Protein AF-A0A061HYQ6-F1 (afdb_monomer)

Mean predicted aligned error: 19.34 Å

Solvent-accessible surface area (backbone atoms only — not comparable to full-atom values): 18024 Å² total; per-residue (Å²): 136,85,85,79,48,58,67,54,40,56,74,65,66,78,42,94,65,54,65,52,100,86,68,50,71,55,71,99,64,64,65,82,63,45,50,38,54,53,42,27,72,75,73,72,48,79,68,62,90,89,56,63,66,66,63,48,36,54,52,25,54,75,58,62,33,62,76,55,33,54,54,46,50,55,46,53,56,65,72,45,59,94,78,66,74,90,87,77,87,82,78,72,75,83,80,82,83,59,71,79,72,81,78,87,88,78,77,92,73,84,94,80,81,84,84,87,85,87,86,85,91,88,85,89,86,87,89,82,90,84,84,91,80,79,91,81,88,79,90,84,84,84,88,70,84,77,68,101,64,93,64,83,81,60,75,83,47,77,73,47,76,49,72,35,91,58,33,38,38,41,26,21,44,38,35,39,36,31,32,33,57,38,96,92,71,44,57,36,87,32,35,69,51,67,45,49,97,52,53,58,74,39,66,27,65,44,58,65,78,89,86,71,87,53,74,81,44,52,25,38,43,36,39,25,39,55,29,40,36,42,35,30,35,34,41,89,88,42,42,66,46,79,73,49,76,46,72,68,84,46,55,57,70,45,51,43,68,57,94,61,28,43,40,36,32,24,96,88,72,52,67,34,41,34,34,61,74,79,72,42,77,83

Nearest PDB structures (foldseek):
  8u16-assembly1_B  TM=6.510E-01  e=7.590E-04  Homo sapiens
  8tnp-assembly1_A  TM=6.957E-01  e=1.793E-03  Homo sapiens
  6bn7-assembly1_A  TM=6.253E-01  e=9.546E-04  Homo sapiens
  6boy-assembly1_A  TM=6.270E-01  e=1.346E-03  Homo sapiens
  4tz4-assembly1_A  TM=6.260E-01  e=5.033E-03  Homo sapiens

Foldseek 3Di:
DDPLALVCCVVVCVDDWDADPVRDTDDPDDPLLVVQSVVCRVPVDGDCVPHDLVSNLVVCVVSVVVVSNVVSVVVVVVVPPPPDDCPDDDDADQDDAADADDDPPDDPDDDDDDDDDDDDDDDDDDDDDDDDDDDDDDDDDDDDDDDPDPDDQDQRDFDDWDDDDQKIWTFGFFWIWMWGQDPPPGTDTFEIDHGHPAGFPDKEKDQDDDDDQQPQQNIKMWTDGFFKIWIWGTGPNGYIDTLDIDGLVGGWDYWYDDDQWIWTADPVGGIWIAGNNVRDID

Organism: Cricetulus griseus (NCBI:txid10029)

Structure (mmCIF, N/CA/C/O backbone):
data_AF-A0A061HYQ6-F1
#
_entry.id   AF-A0A061HYQ6-F1
#
loop_
_atom_site.group_PDB
_atom_site.id
_atom_site.type_symbol
_atom_site.label_atom_id
_atom_site.label_alt_id
_atom_site.label_comp_id
_atom_site.label_asym_id
_atom_site.label_entity_id
_atom_site.label_seq_id
_atom_site.pdbx_PDB_ins_code
_atom_site.Cartn_x
_atom_site.Cartn_y
_atom_site.Cartn_z
_atom_site.occupancy
_atom_site.B_iso_or_equiv
_atom_site.auth_seq_id
_atom_site.auth_comp_id
_atom_site.auth_asym_id
_atom_site.auth_atom_id
_atom_site.pdbx_PDB_model_num
ATOM 1 N N . MET A 1 1 ? -0.588 -5.668 -53.287 1.00 35.62 1 MET A N 1
ATOM 2 C CA . MET A 1 1 ? 0.210 -5.984 -52.076 1.00 35.62 1 MET A CA 1
ATOM 3 C C . MET A 1 1 ? 1.649 -6.293 -52.500 1.00 35.62 1 MET A C 1
ATOM 5 O O . MET A 1 1 ? 1.874 -7.284 -53.184 1.00 35.62 1 MET A O 1
ATOM 9 N N . ARG A 1 2 ? 2.613 -5.397 -52.240 1.00 37.69 2 ARG A N 1
ATOM 10 C CA . ARG A 1 2 ? 3.991 -5.505 -52.763 1.00 37.69 2 ARG A CA 1
ATOM 11 C C . ARG A 1 2 ? 4.788 -6.558 -51.971 1.00 37.69 2 ARG A C 1
ATOM 13 O O . ARG A 1 2 ? 5.034 -6.366 -50.786 1.00 37.69 2 ARG A O 1
ATOM 20 N N . ARG A 1 3 ? 5.218 -7.648 -52.623 1.00 43.00 3 ARG A N 1
ATOM 21 C CA . ARG A 1 3 ? 6.207 -8.604 -52.085 1.00 43.00 3 ARG A CA 1
ATOM 22 C C . ARG A 1 3 ? 7.583 -7.920 -52.021 1.00 43.00 3 ARG A C 1
ATOM 24 O O . ARG A 1 3 ? 8.337 -7.961 -52.989 1.00 43.00 3 ARG A O 1
ATOM 31 N N . ALA A 1 4 ? 7.896 -7.253 -50.913 1.00 46.69 4 ALA A N 1
ATOM 32 C CA . ALA A 1 4 ? 9.254 -6.813 -50.594 1.00 46.69 4 ALA A CA 1
ATOM 33 C C . ALA A 1 4 ? 9.899 -7.885 -49.705 1.00 46.69 4 ALA A C 1
ATOM 35 O O . ALA A 1 4 ? 9.695 -7.913 -48.496 1.00 46.69 4 ALA A O 1
ATOM 36 N N . GLY A 1 5 ? 10.582 -8.837 -50.334 1.00 55.03 5 GLY A N 1
ATOM 37 C CA . GLY A 1 5 ? 11.383 -9.859 -49.663 1.00 55.03 5 GLY A CA 1
ATOM 38 C C . GLY A 1 5 ? 12.792 -9.856 -50.239 1.00 55.03 5 GLY A C 1
ATOM 39 O O . GLY A 1 5 ? 12.983 -9.371 -51.352 1.00 55.03 5 GLY A O 1
ATOM 40 N N . LEU A 1 6 ? 13.745 -10.405 -49.487 1.00 61.72 6 LEU A N 1
ATOM 41 C CA . LEU A 1 6 ? 15.174 -10.547 -49.799 1.00 61.72 6 LEU A CA 1
ATOM 42 C C . LEU A 1 6 ? 15.488 -10.800 -51.288 1.00 61.72 6 LEU A C 1
ATOM 44 O O . LEU A 1 6 ? 16.381 -10.170 -51.843 1.00 61.72 6 LEU A O 1
ATOM 48 N N . GLY A 1 7 ? 14.690 -11.631 -51.971 1.00 59.44 7 GLY A N 1
ATOM 49 C CA . GLY A 1 7 ? 14.829 -11.892 -53.407 1.00 59.44 7 GLY A CA 1
ATOM 50 C C . GLY A 1 7 ? 14.736 -10.643 -54.293 1.00 59.44 7 GLY A C 1
ATOM 51 O O . GLY A 1 7 ? 15.469 -10.536 -55.262 1.00 59.44 7 GLY A O 1
ATOM 52 N N . ARG A 1 8 ? 13.914 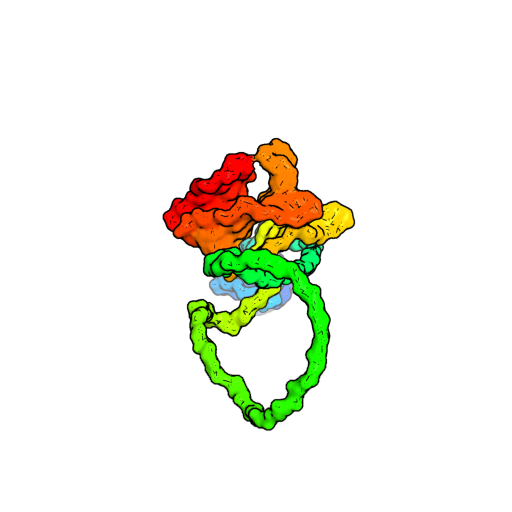-9.642 -53.954 1.00 57.91 8 ARG A N 1
ATOM 53 C CA . ARG A 1 8 ? 13.867 -8.376 -54.705 1.00 57.91 8 ARG A CA 1
ATOM 54 C C . ARG A 1 8 ? 15.106 -7.517 -54.460 1.00 57.91 8 ARG A C 1
ATOM 56 O O . ARG A 1 8 ? 15.498 -6.825 -55.379 1.00 57.91 8 ARG A O 1
ATOM 63 N N . GLY A 1 9 ? 15.704 -7.557 -53.267 1.00 58.88 9 GLY A N 1
ATOM 64 C CA . GLY A 1 9 ? 16.921 -6.800 -52.939 1.00 58.88 9 GLY A CA 1
ATOM 65 C C . GLY A 1 9 ? 18.185 -7.407 -53.553 1.00 58.88 9 GLY A C 1
ATOM 66 O O . GLY A 1 9 ? 18.995 -6.676 -54.120 1.00 58.88 9 GLY A O 1
ATOM 67 N N . LEU A 1 10 ? 18.293 -8.742 -53.510 1.00 61.12 10 LEU A N 1
ATOM 68 C CA . LEU A 1 10 ? 19.371 -9.511 -54.142 1.00 61.12 10 LEU A CA 1
ATOM 69 C C . LEU A 1 10 ? 19.296 -9.444 -55.676 1.00 61.12 10 LEU A C 1
ATOM 71 O O . LEU A 1 10 ? 20.314 -9.283 -56.337 1.00 61.12 10 LEU A O 1
ATOM 75 N N . LEU A 1 11 ? 18.094 -9.516 -56.261 1.00 58.41 11 LEU A N 1
ATOM 76 C CA . LEU A 1 11 ? 17.917 -9.475 -57.720 1.00 58.41 11 LEU A CA 1
ATOM 77 C C . LEU A 1 11 ? 17.835 -8.049 -58.291 1.00 58.41 11 LEU A C 1
ATOM 79 O O . LEU A 1 11 ? 17.994 -7.881 -59.495 1.00 58.41 11 LEU A O 1
ATOM 83 N N . SER A 1 12 ? 17.600 -7.018 -57.466 1.00 57.34 12 SER A N 1
ATOM 84 C CA . SER A 1 12 ? 17.621 -5.616 -57.917 1.00 57.34 12 SER A CA 1
ATOM 85 C C . SER A 1 12 ? 19.002 -4.961 -57.840 1.00 57.34 12 SER A C 1
ATOM 87 O O . SER A 1 12 ? 19.075 -3.744 -57.988 1.00 57.34 12 SER A O 1
ATOM 89 N N . GLY A 1 13 ? 20.062 -5.710 -57.508 1.00 57.28 13 GLY A N 1
ATOM 90 C CA . GLY A 1 13 ? 21.429 -5.184 -57.390 1.00 57.28 13 GLY A CA 1
ATOM 91 C C . GLY A 1 13 ? 21.638 -4.184 -56.246 1.00 57.28 13 GLY A C 1
ATOM 92 O O . GLY A 1 13 ? 22.602 -3.431 -56.262 1.00 57.28 13 GLY A O 1
ATOM 93 N N . ARG A 1 14 ? 20.731 -4.139 -55.256 1.00 57.19 14 ARG A N 1
ATOM 94 C CA . ARG A 1 14 ? 20.863 -3.244 -54.085 1.00 57.19 14 ARG A CA 1
ATOM 95 C C . ARG A 1 14 ? 21.768 -3.819 -52.998 1.00 57.19 14 ARG A C 1
ATOM 97 O O . ARG A 1 14 ? 22.161 -3.096 -52.093 1.00 57.19 14 ARG A O 1
ATOM 104 N N . ILE A 1 15 ? 22.056 -5.111 -53.079 1.00 64.62 15 ILE A N 1
ATOM 105 C CA . ILE A 1 15 ? 22.954 -5.839 -52.190 1.00 64.62 15 ILE A CA 1
ATOM 106 C C . ILE A 1 15 ? 24.076 -6.358 -53.089 1.00 64.62 15 ILE A C 1
ATOM 108 O O . ILE A 1 15 ? 23.786 -6.923 -54.142 1.00 64.62 15 ILE A O 1
ATOM 112 N N . SER A 1 16 ? 25.334 -6.123 -52.713 1.00 58.56 16 SER A N 1
ATOM 113 C CA . SER A 1 16 ? 26.486 -6.615 -53.475 1.00 58.56 16 SER A CA 1
ATOM 114 C C . SER A 1 16 ? 26.474 -8.144 -53.468 1.00 58.56 16 SER A C 1
ATOM 116 O O . SER A 1 16 ? 26.535 -8.753 -52.402 1.00 58.56 16 SER A O 1
ATOM 118 N N . THR A 1 17 ? 26.340 -8.761 -54.640 1.00 65.75 17 THR A N 1
ATOM 119 C CA . THR A 1 17 ? 26.290 -10.219 -54.788 1.00 65.75 17 THR A CA 1
ATOM 120 C C . THR A 1 17 ? 27.304 -10.659 -55.827 1.00 65.75 17 THR A C 1
ATOM 122 O O . THR A 1 17 ? 27.190 -10.273 -56.992 1.00 65.75 17 THR A O 1
ATOM 125 N N . LEU A 1 18 ? 28.254 -11.498 -55.425 1.00 71.62 18 LEU A N 1
ATOM 126 C CA . LEU A 1 18 ? 29.080 -12.259 -56.358 1.00 71.62 18 LEU A CA 1
ATOM 127 C C . LEU A 1 18 ? 28.285 -13.490 -56.803 1.00 71.62 18 LEU A C 1
ATOM 129 O O . LEU A 1 18 ? 27.565 -14.079 -55.994 1.00 71.62 18 LEU A O 1
ATOM 133 N N . LYS A 1 19 ? 28.379 -13.848 -58.084 1.00 79.31 19 LYS A N 1
ATOM 134 C CA . LYS A 1 19 ? 27.774 -15.070 -58.619 1.00 79.31 19 LYS A CA 1
ATOM 135 C C . LYS A 1 19 ? 28.848 -15.989 -59.169 1.00 79.31 19 LYS A C 1
ATOM 137 O O . LYS A 1 19 ? 29.802 -15.499 -59.766 1.00 79.31 19 LYS A O 1
ATOM 142 N N . ASP A 1 20 ? 28.675 -17.287 -58.968 1.00 80.88 20 ASP A N 1
ATOM 143 C CA . ASP A 1 20 ? 29.524 -18.295 -59.597 1.00 80.88 20 ASP A CA 1
ATOM 144 C C . ASP A 1 20 ? 29.029 -18.665 -61.009 1.00 80.88 20 ASP A C 1
ATOM 146 O O . ASP A 1 20 ? 28.006 -18.169 -61.493 1.00 80.88 20 ASP A O 1
ATOM 150 N N . GLU A 1 21 ? 29.768 -19.555 -61.670 1.00 85.12 21 GLU A N 1
ATOM 151 C CA . GLU A 1 21 ? 29.494 -20.052 -63.026 1.00 85.12 21 GLU A CA 1
ATOM 152 C C . GLU A 1 21 ? 28.164 -20.823 -63.127 1.00 85.12 21 GLU A C 1
ATOM 154 O O . GLU A 1 21 ? 27.590 -20.938 -64.210 1.00 85.12 21 GLU A O 1
ATOM 159 N N . THR A 1 22 ? 27.634 -21.306 -61.997 1.00 81.75 22 THR A N 1
ATOM 160 C CA . THR A 1 22 ? 26.340 -22.004 -61.906 1.00 81.75 22 THR A CA 1
ATOM 161 C C . THR A 1 22 ? 25.170 -21.062 -61.607 1.00 81.75 22 THR A C 1
ATOM 163 O O . THR A 1 22 ? 24.010 -21.482 -61.586 1.00 81.75 22 THR A O 1
ATOM 166 N N . GLY A 1 23 ? 25.451 -19.771 -61.408 1.00 76.69 23 GLY A N 1
ATOM 167 C CA . GLY A 1 23 ? 24.461 -18.747 -61.092 1.00 76.69 23 GLY A CA 1
ATOM 168 C C . GLY A 1 23 ? 24.070 -18.686 -59.613 1.00 76.69 23 GLY A C 1
ATOM 169 O O . GLY A 1 23 ? 23.113 -17.973 -59.281 1.00 76.69 23 GLY A O 1
ATOM 170 N N . ALA A 1 24 ? 24.785 -19.383 -58.724 1.00 76.50 24 ALA A N 1
ATOM 171 C CA . ALA A 1 24 ? 24.577 -19.278 -57.285 1.00 76.50 24 ALA A CA 1
ATOM 172 C C . ALA A 1 24 ? 25.097 -17.931 -56.767 1.00 76.50 24 ALA A C 1
ATOM 174 O O . ALA A 1 24 ? 26.071 -17.388 -57.278 1.00 76.50 24 ALA A O 1
ATOM 175 N N . ILE A 1 25 ? 24.426 -17.371 -55.758 1.00 75.75 25 ILE A N 1
ATOM 176 C CA . ILE A 1 25 ? 24.786 -16.084 -55.150 1.00 75.75 25 ILE A CA 1
ATOM 177 C C . ILE A 1 25 ? 25.617 -16.336 -53.892 1.00 75.75 25 ILE A C 1
ATOM 179 O O . ILE A 1 25 ? 25.154 -17.018 -52.977 1.00 75.75 25 ILE A O 1
ATOM 183 N N . PHE A 1 26 ? 26.799 -15.728 -53.816 1.00 73.56 26 PHE A N 1
ATOM 184 C CA . PHE A 1 26 ? 27.614 -15.711 -52.608 1.00 73.56 26 PHE A CA 1
ATOM 185 C C . PHE A 1 26 ? 27.073 -14.684 -51.608 1.00 73.56 26 PHE A C 1
ATOM 187 O O . PHE A 1 26 ? 26.836 -13.522 -51.952 1.00 73.56 26 PHE A O 1
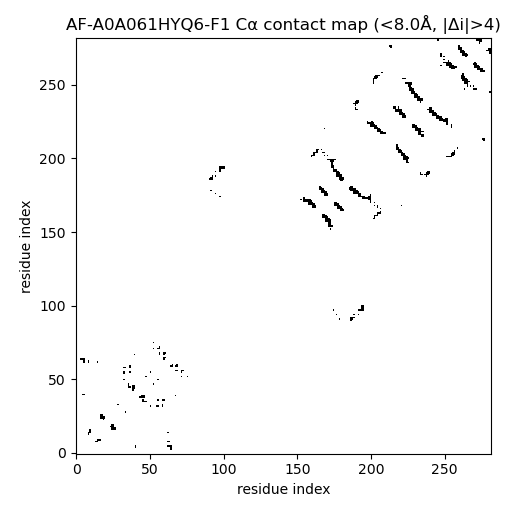ATOM 194 N N . ILE A 1 27 ? 26.892 -15.124 -50.363 1.00 74.62 27 ILE A N 1
ATOM 195 C CA . ILE A 1 27 ? 26.456 -14.291 -49.243 1.00 74.62 27 ILE A CA 1
ATOM 196 C C . ILE A 1 27 ? 27.551 -14.346 -48.179 1.00 74.62 27 ILE A C 1
ATOM 198 O O . ILE A 1 27 ? 27.690 -15.346 -47.482 1.00 74.62 27 ILE A O 1
ATOM 202 N N . ASP A 1 28 ? 28.307 -13.257 -48.052 1.00 72.75 28 ASP A N 1
ATOM 203 C CA . ASP A 1 28 ? 29.389 -13.098 -47.072 1.00 72.75 28 ASP A CA 1
ATOM 204 C C . ASP A 1 28 ? 28.845 -12.659 -45.701 1.00 72.75 28 ASP A C 1
ATOM 206 O O . ASP A 1 28 ? 29.091 -11.541 -45.242 1.00 72.75 28 ASP A O 1
ATOM 210 N N . ARG A 1 29 ? 27.970 -13.470 -45.093 1.00 76.56 29 ARG A N 1
ATOM 211 C CA . ARG A 1 29 ? 27.325 -13.165 -43.801 1.00 76.56 29 ARG A CA 1
ATOM 212 C C . ARG A 1 29 ? 27.265 -14.398 -42.908 1.00 76.56 29 ARG A C 1
ATOM 214 O O . ARG A 1 29 ? 27.289 -15.528 -43.384 1.00 76.56 29 ARG A O 1
ATOM 221 N N . ASP A 1 30 ? 27.154 -14.159 -41.604 1.00 80.38 30 ASP A N 1
ATOM 222 C CA . ASP A 1 30 ? 27.143 -15.209 -40.587 1.00 80.38 30 ASP A CA 1
ATOM 223 C C . ASP A 1 30 ? 25.939 -16.164 -40.771 1.00 80.38 30 ASP A C 1
ATOM 225 O O . ASP A 1 30 ? 24.782 -15.727 -40.673 1.00 80.38 30 ASP A O 1
ATOM 229 N N . PRO A 1 31 ? 26.175 -17.470 -41.009 1.00 80.88 31 PRO A N 1
ATOM 230 C CA . PRO A 1 31 ? 25.105 -18.441 -41.218 1.00 80.88 31 PRO A CA 1
ATOM 231 C C . PRO A 1 31 ? 24.200 -18.611 -39.990 1.00 80.88 31 PRO A C 1
ATOM 233 O O . PRO A 1 31 ? 23.019 -18.940 -40.145 1.00 80.88 31 PRO A O 1
ATOM 236 N N . THR A 1 32 ? 24.714 -18.362 -38.782 1.00 83.25 32 THR A N 1
ATOM 237 C CA . THR A 1 32 ? 23.957 -18.533 -37.535 1.00 83.25 32 THR A CA 1
ATOM 238 C C . THR A 1 32 ? 22.837 -17.502 -37.413 1.00 83.25 32 THR A C 1
ATOM 240 O O . THR A 1 32 ? 21.709 -17.855 -37.072 1.00 83.25 32 THR A O 1
ATOM 243 N N . VAL A 1 33 ? 23.102 -16.245 -37.784 1.00 83.81 33 VAL A N 1
ATOM 244 C CA . VAL A 1 33 ? 22.109 -15.158 -37.765 1.00 83.81 33 VAL A CA 1
ATOM 245 C C . VAL A 1 33 ? 21.238 -15.179 -39.023 1.00 83.81 33 VAL A C 1
ATOM 247 O O . VAL A 1 33 ? 20.061 -14.814 -38.977 1.00 83.81 33 VAL A O 1
ATOM 250 N N . PHE A 1 34 ? 21.777 -15.653 -40.148 1.00 84.62 34 PHE A N 1
ATOM 251 C CA . PHE A 1 34 ? 21.059 -15.699 -41.421 1.00 84.62 34 PHE A CA 1
ATOM 252 C C . PHE A 1 34 ? 19.967 -16.781 -41.480 1.00 84.62 34 PHE A C 1
ATOM 254 O O . PHE A 1 34 ? 18.909 -16.559 -42.077 1.00 84.62 34 PHE A O 1
ATOM 261 N N . ALA A 1 35 ? 20.159 -17.936 -40.838 1.00 84.62 35 ALA A N 1
ATOM 262 C CA . ALA A 1 35 ? 19.176 -19.023 -40.869 1.00 84.62 35 ALA A CA 1
ATOM 263 C C . ALA A 1 35 ? 17.770 -18.618 -40.343 1.00 84.62 35 ALA A C 1
ATOM 265 O O . ALA A 1 35 ? 16.774 -18.893 -41.025 1.00 84.62 35 ALA A O 1
ATOM 266 N N . PRO A 1 36 ? 17.628 -17.900 -39.210 1.00 84.69 36 PRO A N 1
ATOM 267 C CA . PRO A 1 36 ? 16.342 -17.338 -38.784 1.00 84.69 36 PRO A CA 1
ATOM 268 C C . PRO A 1 36 ? 15.728 -16.343 -39.778 1.00 84.69 36 PRO A C 1
ATOM 270 O O . PRO A 1 36 ? 14.505 -16.321 -39.936 1.00 84.69 36 PRO A O 1
ATOM 273 N N . ILE A 1 37 ? 16.545 -15.544 -40.478 1.00 85.62 37 ILE A N 1
ATOM 274 C CA . ILE A 1 37 ? 16.076 -14.603 -41.511 1.00 85.62 37 ILE A CA 1
ATOM 275 C C . ILE A 1 37 ? 15.437 -15.368 -42.677 1.00 85.62 37 ILE A C 1
ATOM 277 O O . ILE A 1 37 ? 14.345 -15.015 -43.132 1.00 85.62 37 ILE A O 1
ATOM 281 N N . LEU A 1 38 ? 16.073 -16.452 -43.129 1.00 84.19 38 LEU A N 1
ATOM 282 C CA . LEU A 1 38 ? 15.526 -17.328 -44.168 1.00 84.19 38 LEU A CA 1
ATOM 283 C C . LEU A 1 38 ? 14.214 -17.987 -43.738 1.00 84.19 38 LEU A C 1
ATOM 285 O O . LEU A 1 38 ? 13.246 -17.998 -44.505 1.00 84.19 38 LEU A O 1
ATOM 289 N N . ASN A 1 39 ? 14.156 -18.494 -42.505 1.00 83.56 39 ASN A N 1
ATOM 290 C CA . ASN A 1 39 ? 12.935 -19.085 -41.963 1.00 83.56 39 ASN A CA 1
ATOM 291 C C . ASN A 1 39 ? 11.797 -18.063 -41.924 1.00 83.56 39 ASN A C 1
ATOM 293 O O . ASN A 1 39 ? 10.721 -18.342 -42.453 1.00 83.56 39 ASN A O 1
ATOM 297 N N . PHE A 1 40 ? 12.060 -16.844 -41.449 1.00 84.12 40 PHE A N 1
ATOM 298 C CA . PHE A 1 40 ? 11.076 -15.765 -41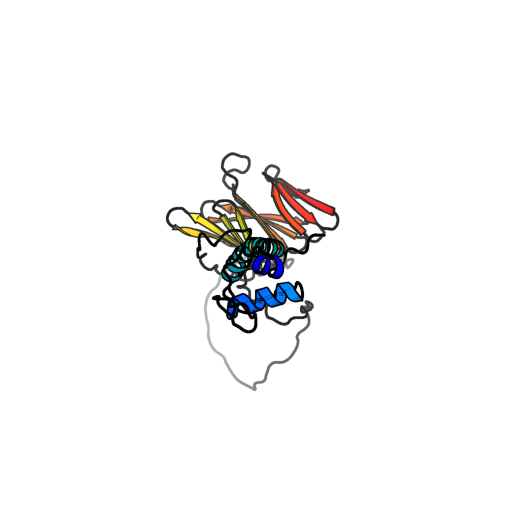.474 1.00 84.12 40 PHE A CA 1
ATOM 299 C C . PHE A 1 40 ? 10.589 -15.447 -42.894 1.00 84.12 40 PHE A C 1
ATOM 301 O O . PHE A 1 40 ? 9.398 -15.213 -43.121 1.00 84.12 40 PHE A O 1
ATOM 308 N N . LEU A 1 41 ? 11.476 -15.448 -43.888 1.00 83.06 41 LEU A N 1
ATOM 309 C CA . LEU A 1 41 ? 11.078 -15.210 -45.275 1.00 83.06 41 LEU A CA 1
ATOM 310 C C . LEU A 1 41 ? 10.149 -16.308 -45.804 1.00 83.06 41 LEU A C 1
ATOM 312 O O . LEU A 1 41 ? 9.172 -15.962 -46.484 1.00 83.06 41 LEU A O 1
ATOM 316 N N . ARG A 1 42 ? 10.423 -17.570 -45.446 1.00 80.94 42 ARG A N 1
ATOM 317 C CA . ARG A 1 42 ? 9.682 -18.768 -45.863 1.00 80.94 42 ARG A CA 1
ATOM 318 C C . ARG A 1 42 ? 8.330 -18.917 -45.162 1.00 80.94 42 ARG A C 1
ATOM 320 O O . ARG A 1 42 ? 7.327 -19.086 -45.847 1.00 80.94 42 ARG A O 1
ATOM 327 N N . THR A 1 43 ? 8.292 -18.843 -43.833 1.00 83.12 43 THR A N 1
ATOM 328 C CA . THR A 1 43 ? 7.106 -19.194 -43.026 1.00 83.12 43 THR A CA 1
ATOM 329 C C . THR A 1 43 ? 6.424 -17.993 -42.373 1.00 83.12 43 THR A C 1
ATOM 331 O O . THR A 1 43 ? 5.301 -18.121 -41.907 1.00 83.12 43 THR A O 1
ATOM 334 N N . LYS A 1 44 ? 7.062 -16.812 -42.359 1.00 81.81 44 LYS A N 1
ATOM 335 C CA . LYS A 1 44 ? 6.654 -15.629 -41.561 1.00 81.81 44 LYS A CA 1
ATOM 336 C C . LYS A 1 44 ? 6.753 -15.822 -40.047 1.00 81.81 44 LYS A C 1
ATOM 338 O O . LYS A 1 44 ? 6.361 -14.932 -39.284 1.00 81.81 44 LYS A O 1
ATOM 343 N N . GLU A 1 45 ? 7.366 -16.913 -39.614 1.00 78.12 45 GLU A N 1
ATOM 344 C CA . GLU A 1 45 ? 7.651 -17.193 -38.213 1.00 78.12 45 GLU A CA 1
ATOM 345 C C . GLU A 1 45 ? 9.112 -16.878 -37.906 1.00 78.12 45 GLU A C 1
ATOM 347 O O . GLU A 1 45 ? 10.006 -17.141 -38.710 1.00 78.12 45 GLU A O 1
ATOM 352 N N . LEU A 1 46 ? 9.345 -16.267 -36.747 1.00 79.81 46 LEU A N 1
ATOM 353 C CA . LEU A 1 46 ? 10.684 -15.990 -36.249 1.00 79.81 46 LEU A CA 1
ATOM 354 C C . LEU A 1 46 ? 10.930 -16.926 -35.073 1.00 79.81 46 LEU A C 1
ATOM 356 O O . LEU A 1 46 ? 10.239 -16.820 -34.063 1.00 79.81 46 LEU A O 1
ATOM 360 N N . ASP A 1 47 ? 11.920 -17.799 -35.214 1.00 75.56 47 ASP A N 1
ATOM 361 C CA . ASP A 1 47 ? 12.402 -18.670 -34.150 1.00 75.56 47 ASP A CA 1
ATOM 362 C C . ASP A 1 47 ? 13.813 -18.216 -33.734 1.00 75.56 47 ASP A C 1
ATOM 364 O O . ASP A 1 47 ? 14.786 -18.512 -34.430 1.00 75.56 47 ASP A O 1
ATOM 368 N N . PRO A 1 48 ? 13.944 -17.434 -32.651 1.00 68.44 48 PRO A N 1
ATOM 369 C CA . PRO A 1 48 ? 15.200 -16.820 -32.247 1.00 68.44 48 PRO A CA 1
ATOM 370 C C . PRO A 1 48 ? 15.957 -17.663 -31.210 1.00 68.44 48 PRO A C 1
ATOM 372 O O . PRO A 1 48 ? 16.745 -17.100 -30.453 1.00 68.44 48 PRO A O 1
ATOM 375 N N . ARG A 1 49 ? 15.696 -18.979 -31.118 1.00 61.75 49 ARG A N 1
ATOM 376 C CA . ARG A 1 49 ? 16.250 -19.892 -30.097 1.00 61.75 49 ARG A CA 1
ATOM 377 C C . ARG A 1 49 ? 17.786 -19.847 -30.015 1.00 61.75 49 ARG A C 1
ATOM 379 O O . ARG A 1 49 ? 18.474 -20.635 -30.651 1.00 61.75 49 ARG A O 1
ATOM 386 N N . GLY A 1 50 ? 18.299 -18.944 -29.177 1.00 66.88 50 GLY A N 1
ATOM 387 C CA . GLY A 1 50 ? 19.720 -18.795 -28.851 1.00 66.88 50 GLY A CA 1
ATOM 388 C C . GLY A 1 50 ? 20.440 -17.608 -29.499 1.00 66.88 50 GLY A C 1
ATOM 389 O O . GLY A 1 50 ? 21.642 -17.479 -29.300 1.00 66.88 50 GLY A O 1
ATOM 390 N N . ILE A 1 51 ? 19.752 -16.733 -30.243 1.00 79.62 51 ILE A N 1
ATOM 391 C CA . ILE A 1 51 ? 20.388 -15.596 -30.933 1.00 79.62 51 ILE A CA 1
ATOM 392 C C . ILE A 1 51 ? 19.940 -14.277 -30.304 1.00 79.62 51 ILE A C 1
ATOM 394 O O . ILE A 1 51 ? 18.750 -14.050 -30.073 1.00 79.62 51 ILE A O 1
ATOM 398 N N . HIS A 1 52 ? 20.899 -13.385 -30.053 1.00 79.88 52 HIS A N 1
ATOM 399 C CA . HIS A 1 52 ? 20.626 -12.049 -29.535 1.00 79.88 52 HIS A CA 1
ATOM 400 C C . HIS A 1 52 ? 19.727 -11.258 -30.503 1.00 79.88 52 HIS A C 1
ATOM 402 O O . HIS A 1 52 ? 20.007 -11.149 -31.699 1.00 79.88 52 HIS A O 1
ATOM 408 N N . GLY A 1 53 ? 18.640 -10.678 -29.981 1.00 83.81 53 GLY A N 1
ATOM 409 C CA . GLY A 1 53 ? 17.653 -9.946 -30.785 1.00 83.81 53 GLY A CA 1
ATOM 410 C C . GLY A 1 53 ? 18.236 -8.750 -31.547 1.00 83.81 53 GLY A C 1
ATOM 411 O O . GLY A 1 53 ? 17.796 -8.465 -32.660 1.00 83.81 53 GLY A O 1
ATOM 412 N N . SER A 1 54 ? 19.273 -8.110 -31.000 1.00 85.19 54 SER A N 1
ATOM 413 C CA . SER A 1 54 ? 20.004 -7.005 -31.634 1.00 85.19 54 SER A CA 1
ATOM 414 C C . SER A 1 54 ? 20.749 -7.435 -32.903 1.00 85.19 54 SER A C 1
ATOM 416 O O . SER A 1 54 ? 20.706 -6.730 -33.911 1.00 85.19 54 SER A O 1
ATOM 418 N N . SER A 1 55 ? 21.368 -8.619 -32.906 1.00 86.94 55 SER A N 1
ATOM 419 C CA . SER A 1 55 ? 22.058 -9.166 -34.082 1.00 86.94 55 SER A CA 1
ATOM 420 C C . SER A 1 55 ? 21.071 -9.461 -35.216 1.00 86.94 55 SER A C 1
ATOM 422 O O . SER A 1 55 ? 21.321 -9.110 -36.368 1.00 86.94 55 SER A O 1
ATOM 424 N N . LEU A 1 56 ? 19.899 -10.018 -34.888 1.00 87.81 56 LEU A N 1
ATOM 425 C CA . LEU A 1 56 ? 18.816 -10.227 -35.858 1.00 87.81 56 LEU A CA 1
ATOM 426 C C . LEU A 1 56 ? 18.242 -8.909 -36.390 1.00 87.81 56 LEU A C 1
ATOM 428 O O . LEU A 1 56 ? 17.864 -8.838 -37.560 1.00 87.81 56 LEU A O 1
ATOM 432 N N . LEU A 1 57 ? 18.172 -7.870 -35.553 1.00 88.75 57 LEU A N 1
ATOM 433 C CA . LEU A 1 57 ? 17.685 -6.551 -35.954 1.00 88.75 57 LEU A CA 1
ATOM 434 C C . LEU A 1 57 ? 18.620 -5.905 -36.981 1.00 88.75 57 LEU A C 1
ATOM 436 O O . LEU A 1 57 ? 18.136 -5.413 -38.002 1.00 88.75 57 LEU A O 1
ATOM 440 N N . HIS A 1 58 ? 19.935 -5.965 -36.756 1.00 87.81 58 HIS A N 1
ATOM 441 C CA . HIS A 1 58 ? 20.929 -5.470 -37.712 1.00 87.81 58 HIS A CA 1
ATOM 442 C C . HIS A 1 58 ? 20.838 -6.191 -39.065 1.00 87.81 58 HIS A C 1
ATOM 444 O O . HIS A 1 58 ? 20.817 -5.530 -40.103 1.00 87.81 58 HIS A O 1
ATOM 450 N N . GLU A 1 59 ? 20.700 -7.522 -39.082 1.00 87.25 59 GLU A N 1
ATOM 451 C CA . GLU A 1 59 ? 20.517 -8.265 -40.340 1.00 87.25 59 GLU A CA 1
ATOM 452 C C . GLU A 1 59 ? 19.193 -7.911 -41.027 1.00 87.25 59 GLU A C 1
ATOM 454 O O . GLU A 1 59 ? 19.143 -7.681 -42.237 1.00 87.25 59 GLU A O 1
ATOM 459 N N . ALA A 1 60 ? 18.099 -7.814 -40.269 1.00 87.06 60 ALA A N 1
ATOM 460 C CA . ALA A 1 60 ? 16.802 -7.435 -40.821 1.00 87.06 60 ALA A CA 1
ATOM 461 C C . ALA A 1 60 ? 16.833 -6.033 -41.456 1.00 87.06 60 ALA A C 1
ATOM 463 O O . ALA A 1 60 ? 16.190 -5.819 -42.488 1.00 87.06 60 ALA A O 1
ATOM 464 N N . GLN A 1 61 ? 17.584 -5.094 -40.871 1.00 85.00 61 GLN A N 1
ATOM 465 C CA . GLN A 1 61 ? 17.815 -3.759 -41.429 1.00 85.00 61 GLN A CA 1
ATOM 466 C C . GLN A 1 61 ? 18.686 -3.814 -42.686 1.00 85.00 61 GLN A C 1
ATOM 468 O O . GLN A 1 61 ? 18.304 -3.234 -43.703 1.00 85.00 61 GLN A O 1
ATOM 473 N N . PHE A 1 62 ? 19.794 -4.558 -42.642 1.00 84.12 62 PHE A N 1
ATOM 474 C CA . PHE A 1 62 ? 20.706 -4.744 -43.773 1.00 84.12 62 PHE A CA 1
ATOM 475 C C . PHE A 1 62 ? 19.981 -5.297 -45.009 1.00 84.12 62 PHE A C 1
ATOM 477 O O . PHE A 1 62 ? 20.106 -4.762 -46.109 1.00 84.12 62 PHE A O 1
ATOM 484 N N . TYR A 1 63 ? 19.132 -6.309 -44.820 1.00 79.88 63 TYR A N 1
ATOM 485 C CA . TYR A 1 63 ? 18.336 -6.908 -45.894 1.00 79.88 63 TYR A CA 1
ATOM 486 C C . TYR A 1 63 ? 17.050 -6.138 -46.239 1.00 79.88 63 TYR A C 1
ATOM 488 O O . TYR A 1 63 ? 16.280 -6.573 -47.103 1.00 79.88 63 TYR A O 1
ATOM 496 N N . GLY A 1 64 ? 16.781 -5.008 -45.576 1.00 80.62 64 GLY A N 1
ATOM 497 C CA . GLY A 1 64 ? 15.602 -4.177 -45.830 1.00 80.62 64 GLY A CA 1
ATOM 498 C C . GLY A 1 64 ? 14.271 -4.869 -45.515 1.00 80.62 64 GLY A C 1
ATOM 499 O O . GLY A 1 64 ? 13.248 -4.582 -46.142 1.00 80.62 64 GLY A O 1
ATOM 500 N N . LEU A 1 65 ? 14.256 -5.796 -44.556 1.00 86.12 65 LEU A N 1
ATOM 501 C CA . LEU A 1 65 ? 13.080 -6.577 -44.171 1.00 86.12 65 LEU A CA 1
ATOM 502 C C . LEU A 1 65 ? 12.205 -5.796 -43.185 1.00 86.12 65 LEU A C 1
ATOM 504 O O . LEU A 1 65 ? 12.057 -6.178 -42.027 1.00 86.12 65 LEU A O 1
ATOM 508 N N . THR A 1 66 ? 11.578 -4.709 -43.647 1.00 83.94 66 THR A N 1
ATOM 509 C CA . THR A 1 66 ? 10.782 -3.789 -42.806 1.00 83.94 66 THR A CA 1
ATOM 510 C C . THR A 1 66 ? 9.773 -4.478 -41.871 1.00 83.94 66 THR A C 1
ATOM 512 O O . THR A 1 66 ? 9.691 -4.078 -40.709 1.00 83.94 66 THR A O 1
ATOM 515 N N . PRO A 1 67 ? 9.016 -5.514 -42.294 1.00 83.31 67 PRO A N 1
ATOM 516 C CA . PRO A 1 67 ? 8.094 -6.205 -41.389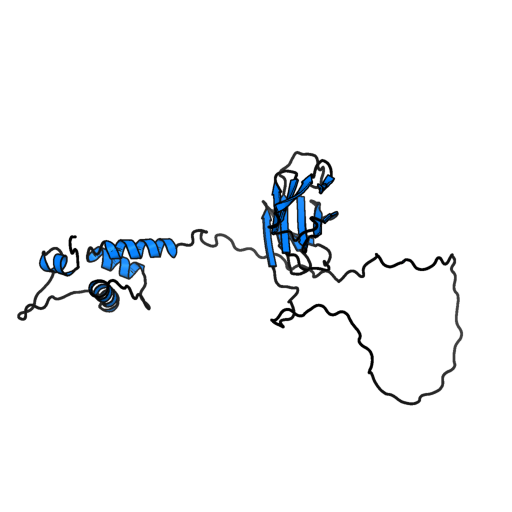 1.00 83.31 67 PRO A CA 1
ATOM 517 C C . PRO A 1 67 ? 8.804 -6.931 -40.240 1.00 83.31 67 PRO A C 1
ATOM 519 O O . PRO A 1 67 ? 8.259 -7.013 -39.143 1.00 83.31 67 PRO A O 1
ATOM 522 N N . LEU A 1 68 ? 10.014 -7.443 -40.479 1.00 85.12 68 LEU A N 1
ATOM 523 C CA . LEU A 1 68 ? 10.824 -8.096 -39.456 1.00 85.12 68 LEU A CA 1
ATOM 524 C C . LEU A 1 68 ? 11.463 -7.070 -38.519 1.00 85.12 68 LEU A C 1
ATOM 526 O O . LEU A 1 68 ? 11.407 -7.253 -37.308 1.00 85.12 68 LEU A O 1
ATOM 530 N N . VAL A 1 69 ? 11.981 -5.967 -39.071 1.00 87.19 69 VAL A N 1
ATOM 531 C CA . VAL A 1 69 ? 12.528 -4.840 -38.295 1.00 87.19 69 VAL A CA 1
ATOM 532 C C . VAL A 1 69 ? 11.496 -4.330 -37.289 1.00 87.19 69 VAL A C 1
ATOM 534 O O . VAL A 1 69 ? 11.791 -4.260 -36.102 1.00 87.19 69 VAL A O 1
ATOM 537 N N . ARG A 1 70 ? 10.256 -4.076 -37.732 1.00 86.00 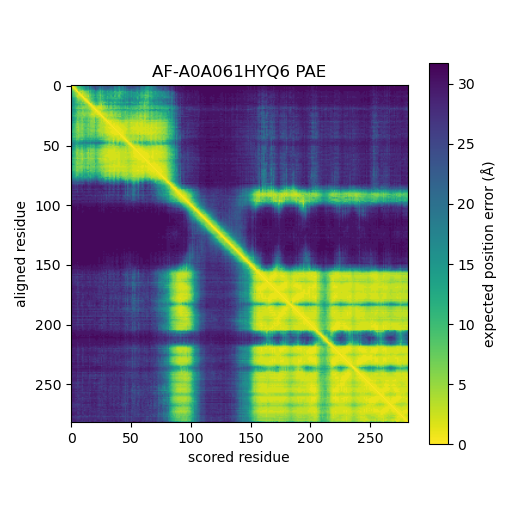70 ARG A N 1
ATOM 538 C CA . ARG A 1 70 ? 9.173 -3.630 -36.839 1.00 86.00 70 ARG A CA 1
ATOM 539 C C . ARG A 1 70 ? 8.879 -4.638 -35.728 1.00 86.00 70 ARG A C 1
ATOM 541 O O . ARG A 1 70 ? 8.715 -4.246 -34.582 1.00 86.00 70 ARG A O 1
ATOM 548 N N . ARG A 1 71 ? 8.824 -5.937 -36.047 1.00 85.94 71 ARG A N 1
ATOM 549 C CA . ARG A 1 71 ? 8.571 -6.990 -35.045 1.00 85.94 71 ARG A CA 1
ATOM 550 C C . ARG A 1 71 ? 9.694 -7.095 -34.013 1.00 85.94 71 ARG A C 1
ATOM 552 O O . ARG A 1 71 ? 9.408 -7.312 -32.842 1.00 85.94 71 ARG A O 1
ATOM 559 N N . LEU A 1 72 ? 10.945 -6.960 -34.445 1.00 87.06 72 LEU A N 1
ATOM 560 C CA . LEU A 1 72 ? 12.108 -7.004 -33.560 1.00 87.06 72 LEU A CA 1
ATOM 561 C C . LEU A 1 72 ? 12.193 -5.760 -32.665 1.00 87.06 72 LEU A C 1
ATOM 563 O O . LEU A 1 72 ? 12.486 -5.907 -31.487 1.00 87.06 72 LEU A O 1
ATOM 567 N N . GLN A 1 73 ? 11.851 -4.577 -33.183 1.00 85.50 73 GLN A N 1
ATOM 568 C CA . GLN A 1 73 ? 11.773 -3.338 -32.394 1.00 85.50 73 GLN A CA 1
ATOM 569 C C . GLN A 1 73 ? 10.685 -3.400 -31.319 1.00 85.50 73 GLN A C 1
ATOM 571 O O . GLN A 1 73 ? 10.963 -3.112 -30.164 1.00 85.50 73 GLN A O 1
ATOM 576 N N . VAL A 1 74 ? 9.474 -3.857 -31.663 1.00 81.69 74 VAL A N 1
ATOM 577 C CA . VAL A 1 74 ? 8.388 -4.036 -30.678 1.00 81.69 74 VAL A CA 1
ATOM 578 C C . VAL A 1 74 ? 8.790 -5.028 -29.589 1.00 81.69 74 VAL A C 1
ATOM 580 O O . VAL A 1 74 ? 8.451 -4.851 -28.425 1.00 81.69 74 VAL A O 1
ATOM 583 N N . ARG A 1 75 ? 9.533 -6.078 -29.951 1.00 78.88 75 ARG A N 1
ATOM 584 C CA . ARG A 1 75 ? 10.068 -7.017 -28.967 1.00 78.88 75 ARG A CA 1
ATOM 585 C C . ARG A 1 75 ? 11.114 -6.367 -28.063 1.00 78.88 75 ARG A C 1
ATOM 587 O O . ARG A 1 75 ? 11.058 -6.582 -26.865 1.00 78.88 75 ARG A O 1
ATOM 594 N N . GLU A 1 76 ? 12.036 -5.582 -28.612 1.00 76.31 76 GLU A N 1
ATOM 595 C CA . GLU A 1 76 ? 13.026 -4.839 -27.821 1.00 76.31 76 GLU A CA 1
ATOM 596 C C . GLU A 1 76 ? 12.356 -3.833 -26.870 1.00 76.31 76 GLU A C 1
ATOM 598 O O . GLU A 1 76 ? 12.787 -3.670 -25.733 1.00 76.31 76 GLU A O 1
ATOM 603 N N . GLU A 1 77 ? 11.268 -3.198 -27.304 1.00 72.94 77 GLU A N 1
ATOM 604 C CA . GLU A 1 77 ? 10.436 -2.332 -26.463 1.00 72.94 77 GLU A CA 1
ATOM 605 C C . GLU A 1 77 ? 9.680 -3.106 -25.377 1.00 72.94 77 GLU A C 1
ATOM 607 O O . GLU A 1 77 ? 9.510 -2.584 -24.281 1.00 72.94 77 GLU A O 1
ATOM 612 N N . LEU A 1 78 ? 9.256 -4.343 -25.649 1.00 67.44 78 LEU A N 1
ATOM 613 C CA . LEU A 1 78 ? 8.606 -5.211 -24.663 1.00 67.44 78 LEU A CA 1
ATOM 614 C C . LEU A 1 78 ? 9.607 -5.789 -23.646 1.00 67.44 78 LEU A C 1
ATOM 616 O O . LEU A 1 78 ? 9.279 -5.917 -22.469 1.00 67.44 78 LEU A O 1
ATOM 620 N N . ASP A 1 79 ? 10.822 -6.113 -24.096 1.00 65.50 79 ASP A N 1
ATOM 621 C CA . ASP A 1 79 ? 11.933 -6.573 -23.252 1.00 65.50 79 ASP A CA 1
ATOM 622 C C . ASP A 1 79 ? 12.545 -5.409 -22.441 1.00 65.50 79 ASP A C 1
ATOM 624 O O . ASP A 1 79 ? 13.182 -5.622 -21.406 1.00 65.50 79 ASP A O 1
ATOM 628 N N . ARG A 1 80 ? 12.322 -4.156 -22.861 1.00 68.00 80 ARG A N 1
ATOM 629 C CA . ARG A 1 80 ? 12.545 -2.974 -22.026 1.00 68.00 80 ARG A CA 1
ATOM 630 C C . ARG A 1 80 ? 11.436 -2.886 -20.983 1.00 68.00 80 ARG A C 1
ATOM 632 O O . ARG A 1 80 ? 10.350 -2.380 -21.247 1.00 68.00 80 ARG A O 1
ATOM 639 N N . SER A 1 81 ? 11.739 -3.333 -19.767 1.00 48.53 81 SER A N 1
ATOM 640 C CA . SER A 1 81 ? 10.869 -3.167 -18.602 1.00 48.53 81 SER A CA 1
ATOM 641 C C . SER A 1 81 ? 10.329 -1.735 -18.519 1.00 48.53 81 SER A C 1
ATOM 643 O O . SER A 1 81 ? 11.085 -0.777 -18.347 1.00 48.53 81 SER A O 1
ATOM 645 N N . SER A 1 82 ? 9.004 -1.591 -18.587 1.00 53.41 82 SER A N 1
ATOM 646 C CA . SER A 1 82 ? 8.290 -0.311 -18.458 1.00 53.41 82 SER A CA 1
ATOM 647 C C . SER A 1 82 ? 8.503 0.376 -17.099 1.00 53.41 82 SER A C 1
ATOM 649 O O . SER A 1 82 ? 8.147 1.539 -16.927 1.00 53.41 82 SER A O 1
ATOM 651 N N . CYS A 1 83 ? 9.110 -0.329 -16.141 1.00 50.53 83 CYS A N 1
ATOM 652 C CA . CYS A 1 83 ? 9.368 0.104 -14.774 1.00 50.53 83 CYS A CA 1
ATOM 653 C C . CYS A 1 83 ? 10.866 0.281 -14.443 1.00 50.53 83 CYS A C 1
ATOM 655 O O . CYS A 1 83 ? 11.260 0.034 -13.312 1.00 50.53 83 CYS A O 1
ATOM 657 N N . GLY A 1 84 ? 11.711 0.697 -15.392 1.00 53.28 84 GLY A N 1
ATOM 658 C CA . GLY A 1 84 ? 13.103 1.091 -15.117 1.00 53.28 84 GLY A CA 1
ATOM 659 C C . GLY A 1 84 ? 14.037 -0.031 -14.624 1.00 53.28 84 GLY A C 1
ATOM 660 O O . GLY A 1 84 ? 13.628 -1.141 -14.295 1.00 53.28 84 GLY A O 1
ATOM 661 N N . ASN A 1 85 ? 15.339 0.259 -14.600 1.00 55.62 85 ASN A N 1
ATOM 662 C CA . ASN A 1 85 ? 16.341 -0.611 -13.976 1.00 55.62 85 ASN A CA 1
ATOM 663 C C . ASN A 1 85 ? 16.345 -0.389 -12.455 1.00 55.62 85 ASN A C 1
ATOM 665 O O . ASN A 1 85 ? 15.965 0.684 -11.988 1.00 55.62 85 ASN A O 1
ATOM 669 N N . VAL A 1 86 ? 16.806 -1.370 -11.670 1.00 56.41 86 VAL A N 1
ATOM 670 C CA . VAL A 1 86 ? 17.015 -1.196 -10.221 1.00 56.41 86 VAL A CA 1
ATOM 671 C C . VAL A 1 86 ? 18.074 -0.108 -10.005 1.00 56.41 86 VAL A C 1
ATOM 673 O O . VAL A 1 86 ? 19.264 -0.358 -10.162 1.00 56.41 86 VAL A O 1
ATOM 676 N N . LEU A 1 87 ? 17.640 1.114 -9.683 1.00 57.53 87 LEU A N 1
ATOM 677 C CA . LEU A 1 87 ? 18.531 2.264 -9.470 1.00 57.53 87 LEU A CA 1
ATOM 678 C C . LEU A 1 87 ? 19.151 2.286 -8.064 1.00 57.53 87 LEU A C 1
ATOM 680 O O . LEU A 1 87 ? 20.155 2.957 -7.845 1.00 57.53 87 LEU A O 1
ATOM 684 N N . PHE A 1 88 ? 18.551 1.575 -7.106 1.00 57.12 88 PHE A N 1
ATOM 685 C CA . PHE A 1 88 ? 18.985 1.551 -5.712 1.00 57.12 88 PHE A CA 1
ATOM 686 C C . PHE A 1 88 ? 18.566 0.239 -5.041 1.00 57.12 88 PHE A C 1
ATOM 688 O O . PHE A 1 88 ? 17.426 -0.203 -5.197 1.00 57.12 88 PHE A O 1
ATOM 695 N N . ASN A 1 89 ? 19.468 -0.359 -4.263 1.00 73.06 89 ASN A N 1
ATOM 696 C CA . ASN A 1 89 ? 19.171 -1.461 -3.355 1.00 73.06 89 ASN A CA 1
ATOM 697 C C . ASN A 1 89 ? 19.444 -1.028 -1.907 1.00 73.06 89 ASN A C 1
ATOM 699 O O . ASN A 1 89 ? 20.432 -0.363 -1.611 1.00 73.06 89 ASN A O 1
ATOM 703 N N . GLY A 1 90 ? 18.561 -1.416 -0.990 1.00 75.00 90 GLY A N 1
ATOM 704 C CA . GLY A 1 90 ? 18.703 -1.132 0.435 1.00 75.00 90 GLY A CA 1
ATOM 705 C C . GLY A 1 90 ? 18.217 -2.312 1.263 1.00 75.00 90 GLY A C 1
ATOM 706 O O . GLY A 1 90 ? 17.255 -2.979 0.889 1.00 75.00 90 GLY A O 1
ATOM 707 N N . TYR A 1 91 ? 18.885 -2.565 2.385 1.00 83.94 91 TYR A N 1
ATOM 708 C CA . TYR A 1 91 ? 18.492 -3.602 3.333 1.00 83.94 91 TYR A CA 1
ATOM 709 C C . TYR A 1 91 ? 17.663 -2.983 4.455 1.00 83.94 91 TYR A C 1
ATOM 711 O O . TYR A 1 91 ? 18.057 -1.976 5.046 1.00 83.94 91 TYR A O 1
ATOM 719 N N . LEU A 1 92 ? 16.513 -3.588 4.749 1.00 87.19 92 LEU A N 1
ATOM 720 C CA . LEU A 1 92 ? 15.735 -3.260 5.938 1.00 87.19 92 LEU A CA 1
ATOM 721 C C . LEU A 1 92 ? 16.235 -4.129 7.099 1.00 87.19 92 LEU A C 1
ATOM 723 O O . LEU A 1 92 ? 16.400 -5.337 6.909 1.00 87.19 92 LEU A O 1
ATOM 727 N N . PRO A 1 93 ? 16.479 -3.560 8.294 1.00 84.56 93 PRO A N 1
ATOM 728 C CA . PRO A 1 93 ? 16.869 -4.365 9.441 1.00 84.56 93 PRO A CA 1
ATOM 729 C C . PRO A 1 93 ? 15.756 -5.372 9.783 1.00 84.56 93 PRO A C 1
ATOM 731 O O . PRO A 1 93 ? 14.575 -5.002 9.756 1.00 84.56 93 PRO A O 1
ATOM 734 N N . PRO A 1 94 ? 16.095 -6.636 10.094 1.00 83.00 94 PRO A N 1
ATOM 735 C CA . PRO A 1 94 ? 15.102 -7.674 10.335 1.00 83.00 94 PRO A CA 1
ATOM 736 C C . PRO A 1 94 ? 14.243 -7.320 11.555 1.00 83.00 94 PRO A C 1
ATOM 738 O O . PRO A 1 94 ? 14.772 -6.829 12.558 1.00 83.00 94 PRO A O 1
ATOM 741 N N . PRO A 1 95 ? 12.922 -7.544 11.504 1.00 83.69 95 PRO A N 1
ATOM 742 C CA . PRO A 1 95 ? 12.075 -7.285 12.652 1.00 83.69 95 PRO A CA 1
ATOM 743 C C . PRO A 1 95 ? 12.183 -8.394 13.695 1.00 83.69 95 PRO A C 1
ATOM 745 O O . PRO A 1 95 ? 12.463 -9.552 13.392 1.00 83.69 95 PRO A O 1
ATOM 748 N N . VAL A 1 96 ? 11.878 -8.037 14.940 1.00 82.75 96 VAL A N 1
ATOM 749 C CA . VAL A 1 96 ? 11.657 -9.012 16.010 1.00 82.75 96 VAL A CA 1
ATOM 750 C C . VAL A 1 96 ? 10.207 -9.484 15.935 1.00 82.75 96 VAL A C 1
ATOM 752 O O . VAL A 1 96 ? 9.287 -8.666 15.990 1.00 82.75 96 VAL A O 1
ATOM 755 N N . PHE A 1 97 ? 10.000 -10.796 15.817 1.00 80.44 97 PHE A N 1
ATOM 756 C CA . PHE A 1 97 ? 8.664 -11.384 15.730 1.00 80.44 97 PHE A CA 1
ATOM 757 C C . PHE A 1 97 ? 7.880 -11.176 17.037 1.00 80.44 97 PHE A C 1
ATOM 759 O O . PHE A 1 97 ? 8.342 -11.605 18.100 1.00 80.44 97 PHE A O 1
ATOM 766 N N . PRO A 1 98 ? 6.695 -10.540 16.996 1.00 78.06 98 PRO A N 1
ATOM 767 C CA . PRO A 1 98 ? 5.903 -10.307 18.195 1.00 78.06 98 PRO A CA 1
ATOM 768 C C . PRO A 1 98 ? 5.349 -11.621 18.768 1.00 78.06 98 PRO A C 1
ATOM 770 O O . PRO A 1 98 ? 4.789 -12.456 18.055 1.00 78.06 98 PRO A O 1
ATOM 773 N N . VAL A 1 99 ? 5.470 -11.788 20.088 1.00 70.88 99 VAL A N 1
ATOM 774 C CA . VAL A 1 99 ? 4.905 -12.932 20.821 1.00 70.88 99 VAL A CA 1
ATOM 775 C C . VAL A 1 99 ? 3.373 -12.835 20.829 1.00 70.88 99 VAL A C 1
ATOM 777 O O . VAL A 1 99 ? 2.813 -11.750 20.997 1.00 70.88 99 VAL A O 1
ATOM 780 N N . LYS A 1 100 ? 2.681 -13.972 20.659 1.00 59.09 100 LYS A N 1
ATOM 781 C CA . LYS A 1 100 ? 1.209 -14.051 20.666 1.00 59.09 100 LYS A CA 1
ATOM 782 C C . LYS A 1 100 ? 0.660 -13.492 21.988 1.00 59.09 100 LYS A C 1
ATOM 784 O O . LYS A 1 100 ? 0.984 -14.003 23.061 1.00 59.09 100 LYS A O 1
ATOM 789 N N . ARG A 1 101 ? -0.174 -12.448 21.930 1.00 52.28 101 ARG A N 1
ATOM 790 C CA . ARG A 1 101 ? -0.874 -11.934 23.117 1.00 52.28 101 ARG A CA 1
ATOM 791 C C . ARG A 1 101 ? -1.952 -12.937 23.537 1.00 52.28 101 ARG A C 1
ATOM 793 O O . ARG A 1 101 ? -2.769 -13.349 22.723 1.00 52.28 101 ARG A O 1
ATOM 800 N N . ARG A 1 102 ? -1.975 -13.320 24.817 1.00 44.84 102 ARG A N 1
ATOM 801 C CA . ARG A 1 102 ? -3.124 -14.008 25.426 1.00 44.84 102 ARG A CA 1
ATOM 802 C C . ARG A 1 102 ? -4.228 -12.966 25.611 1.00 44.84 102 ARG A C 1
ATOM 804 O O . ARG A 1 102 ? -4.013 -11.964 26.292 1.00 44.84 102 ARG A O 1
ATOM 811 N N . ASN A 1 103 ? -5.354 -13.178 24.941 1.00 40.12 103 ASN A N 1
ATOM 812 C CA . ASN A 1 103 ? -6.460 -12.234 24.840 1.00 40.12 103 ASN A CA 1
ATOM 813 C C . ASN A 1 103 ? -6.977 -11.814 26.235 1.00 40.12 103 ASN A C 1
ATOM 815 O O . ASN A 1 103 ? -7.164 -12.661 27.107 1.00 40.12 103 ASN A O 1
ATOM 819 N N . ARG A 1 104 ? -7.192 -10.510 26.466 1.00 47.53 104 ARG A N 1
ATOM 820 C CA . ARG A 1 104 ? -7.624 -9.947 27.769 1.00 47.53 104 ARG A CA 1
ATOM 821 C C . ARG A 1 104 ? -9.147 -9.784 27.886 1.00 47.53 104 ARG A C 1
ATOM 823 O O . ARG A 1 104 ? -9.613 -9.108 28.794 1.00 47.53 104 ARG A O 1
ATOM 830 N N . HIS A 1 105 ? -9.911 -10.418 26.997 1.00 43.56 105 HIS A N 1
ATOM 831 C CA . HIS A 1 105 ? -11.378 -10.358 26.947 1.00 43.56 105 HIS A CA 1
ATOM 832 C C . HIS A 1 105 ? -12.053 -11.644 27.458 1.00 43.56 105 HIS A C 1
ATOM 834 O O . HIS A 1 105 ? -13.104 -12.055 26.978 1.00 43.56 105 HIS A O 1
ATOM 840 N N . SER A 1 106 ? -11.467 -12.300 28.459 1.00 47.41 106 SER A N 1
ATOM 841 C CA . SER A 1 106 ? -12.121 -13.404 29.172 1.00 47.41 106 SER A CA 1
ATOM 842 C C . SER A 1 106 ? -11.797 -13.346 30.657 1.00 47.41 106 SER A C 1
ATOM 844 O O . SER A 1 106 ? -10.989 -14.128 31.135 1.00 47.41 106 SER A O 1
ATOM 846 N N . LEU A 1 107 ? -12.412 -12.407 31.379 1.00 41.47 107 LEU A N 1
ATOM 847 C CA . LEU A 1 107 ? -12.576 -12.481 32.835 1.00 41.47 107 LEU A CA 1
ATOM 848 C C . LEU A 1 107 ? -13.915 -11.840 33.234 1.00 41.47 107 LEU A C 1
ATOM 850 O O . LEU A 1 107 ? -13.964 -10.750 33.795 1.00 41.47 107 LEU A O 1
ATOM 854 N N . VAL A 1 108 ? -15.010 -12.547 32.954 1.00 37.91 108 VAL A N 1
ATOM 855 C CA . VAL A 1 108 ? -16.112 -12.623 33.920 1.00 37.91 108 VAL A CA 1
ATOM 856 C C . VAL A 1 108 ? -15.791 -13.845 34.781 1.00 37.91 108 VAL A C 1
ATOM 858 O O . VAL A 1 108 ? -15.851 -14.975 34.307 1.00 37.91 108 VAL A O 1
ATOM 861 N N . GLY A 1 109 ? -15.346 -13.609 36.014 1.00 33.34 109 GLY A N 1
ATOM 862 C CA . GLY A 1 109 ? -14.981 -14.626 37.006 1.00 33.34 109 GLY A CA 1
ATOM 863 C C . GLY A 1 109 ? -14.642 -13.948 38.341 1.00 33.34 109 GLY A C 1
ATOM 864 O O . GLY A 1 109 ? -14.120 -12.835 38.318 1.00 33.34 109 GLY A O 1
ATOM 865 N N . PRO A 1 110 ? -15.021 -14.528 39.492 1.00 40.31 110 PRO A N 1
ATOM 866 C CA . PRO A 1 110 ? -15.630 -13.781 40.588 1.00 40.31 110 PRO A CA 1
ATOM 867 C C . PRO A 1 110 ? -14.647 -13.019 41.486 1.00 40.31 110 PRO A C 1
ATOM 869 O O . PRO A 1 110 ? -13.501 -13.402 41.702 1.00 40.31 110 PRO A O 1
ATOM 872 N N . GLN A 1 111 ? -15.186 -11.940 42.045 1.00 36.00 111 GLN A N 1
ATOM 873 C CA . GLN A 1 111 ? -14.661 -11.079 43.098 1.00 36.00 111 GLN A CA 1
ATOM 874 C C . GLN A 1 111 ? -14.085 -11.884 44.279 1.00 36.00 111 GLN A C 1
ATOM 876 O O . GLN A 1 111 ? -14.823 -12.582 44.971 1.00 36.00 111 GLN A O 1
ATOM 881 N N . GLN A 1 112 ? -12.788 -11.735 44.563 1.00 33.91 112 GLN A N 1
ATOM 882 C CA . GLN A 1 112 ? -12.221 -12.050 45.878 1.00 33.91 112 GLN A CA 1
ATOM 883 C C . GLN A 1 112 ? -11.310 -10.917 46.355 1.00 33.91 112 GLN A C 1
ATOM 885 O O . GLN A 1 112 ? -10.413 -10.441 45.662 1.00 33.91 112 GLN A O 1
ATOM 890 N N . VAL A 1 113 ? -11.643 -10.455 47.554 1.00 31.89 113 VAL A N 1
ATOM 891 C CA . VAL A 1 113 ? -11.140 -9.283 48.261 1.00 31.89 113 VAL A CA 1
ATOM 892 C C . VAL A 1 113 ? -9.859 -9.635 49.026 1.00 31.89 113 VAL A C 1
ATOM 894 O O . VAL A 1 113 ? -9.860 -10.594 49.782 1.00 31.89 113 VAL A O 1
ATOM 897 N N . GLY A 1 114 ? -8.819 -8.806 48.868 1.00 30.69 114 GLY A N 1
ATOM 898 C CA . GLY A 1 114 ? -7.938 -8.319 49.945 1.00 30.69 114 GLY A CA 1
ATOM 899 C C . GLY A 1 114 ? -6.944 -9.259 50.659 1.00 30.69 114 GLY A C 1
ATOM 900 O O . GLY A 1 114 ? -7.320 -10.244 51.274 1.00 30.69 114 GLY A O 1
ATOM 901 N N . GLY A 1 115 ? -5.681 -8.805 50.739 1.00 29.72 115 GLY A N 1
ATOM 902 C CA . GLY A 1 115 ? -4.844 -8.954 51.946 1.00 29.72 115 GLY A CA 1
ATOM 903 C C . GLY A 1 115 ? -3.706 -9.990 51.929 1.00 29.72 115 GLY A C 1
ATOM 904 O O . GLY A 1 115 ? -3.927 -11.188 52.033 1.00 29.72 115 GLY A O 1
ATOM 905 N N . ARG A 1 116 ? -2.456 -9.506 51.901 1.00 34.28 116 ARG A N 1
ATOM 906 C CA . ARG A 1 116 ? -1.234 -10.189 52.408 1.00 34.28 116 ARG A CA 1
ATOM 907 C C . ARG A 1 116 ? -1.210 -10.140 53.960 1.00 34.28 116 ARG A C 1
ATOM 909 O O . ARG A 1 116 ? -1.926 -9.281 54.473 1.00 34.28 116 ARG A O 1
ATOM 916 N N . PRO A 1 117 ? -0.380 -10.916 54.717 1.00 39.50 117 PRO A N 1
ATOM 917 C CA . PRO A 1 117 ? 1.000 -11.349 54.393 1.00 39.50 117 PRO A CA 1
ATOM 918 C C . PRO A 1 117 ? 1.426 -12.787 54.816 1.00 39.50 117 PRO A C 1
ATOM 920 O O . PRO A 1 117 ? 0.718 -13.497 55.516 1.00 39.50 117 PRO A O 1
ATOM 923 N N . ALA A 1 118 ? 2.627 -13.206 54.380 1.00 32.91 118 ALA A N 1
ATOM 924 C CA . ALA A 1 118 ? 3.345 -14.423 54.818 1.00 32.91 118 ALA A CA 1
ATOM 925 C C . ALA A 1 118 ? 4.000 -14.235 56.210 1.00 32.91 118 ALA A C 1
ATOM 927 O O . ALA A 1 118 ? 4.252 -13.079 56.567 1.00 32.91 118 ALA A O 1
ATOM 928 N N . PRO A 1 119 ? 4.330 -15.308 56.978 1.00 40.44 119 PRO A N 1
ATOM 929 C CA . PRO A 1 119 ? 5.683 -15.910 56.881 1.00 40.44 119 PRO A CA 1
ATOM 930 C C . PRO A 1 119 ? 5.862 -17.427 57.250 1.00 40.44 119 PRO A C 1
ATOM 932 O O . PRO A 1 119 ? 5.109 -17.999 58.022 1.00 40.44 119 PRO A O 1
ATOM 935 N N . VAL A 1 120 ? 6.962 -18.020 56.735 1.00 27.67 120 VAL A N 1
ATOM 936 C CA . VAL A 1 120 ? 7.937 -18.982 57.350 1.00 27.67 120 VAL A CA 1
ATOM 937 C C . VAL A 1 120 ? 7.551 -20.439 57.765 1.00 27.67 120 VAL A C 1
ATOM 939 O O . VAL A 1 120 ? 6.960 -20.686 58.805 1.00 27.67 120 VAL A O 1
ATOM 942 N N . ARG A 1 121 ? 8.122 -21.397 56.997 1.00 30.34 121 ARG A N 1
ATOM 943 C CA . ARG A 1 121 ? 8.938 -22.609 57.340 1.00 30.34 121 ARG A CA 1
ATOM 944 C C . ARG A 1 121 ? 8.446 -23.640 58.385 1.00 30.34 121 ARG A C 1
ATOM 946 O O . ARG A 1 121 ? 8.469 -23.355 59.575 1.00 30.34 121 ARG A O 1
ATOM 953 N N . ARG A 1 122 ? 8.317 -24.916 57.961 1.00 31.11 122 ARG A N 1
ATOM 954 C CA . ARG A 1 122 ? 8.910 -26.123 58.608 1.00 31.11 122 ARG A CA 1
ATOM 955 C C . ARG A 1 122 ? 8.775 -27.386 57.734 1.00 31.11 122 ARG A C 1
ATOM 957 O O . ARG A 1 122 ? 7.890 -27.481 56.897 1.00 31.11 122 ARG A O 1
ATOM 964 N N . SER A 1 123 ? 9.742 -28.283 57.902 1.00 29.19 123 SER A N 1
ATOM 965 C CA . SER A 1 123 ? 10.165 -29.349 56.988 1.00 29.19 123 SER A CA 1
ATOM 966 C C . SER A 1 123 ? 9.436 -30.700 57.135 1.00 29.19 123 SER A C 1
ATOM 968 O O . SER A 1 123 ? 8.854 -30.978 58.175 1.00 29.19 123 SER A O 1
ATOM 970 N N . ASN A 1 124 ? 9.676 -31.560 56.131 1.00 30.53 124 ASN A N 1
ATOM 971 C CA . ASN A 1 124 ? 9.771 -33.033 56.146 1.00 30.53 124 ASN A CA 1
ATOM 972 C C . ASN A 1 124 ? 8.506 -33.883 56.354 1.00 30.53 124 ASN A C 1
ATOM 974 O O . ASN A 1 124 ? 8.140 -34.159 57.490 1.00 30.53 124 ASN A O 1
ATOM 978 N N . THR A 1 125 ? 8.004 -34.497 55.271 1.00 32.88 125 THR A N 1
ATOM 979 C CA . THR A 1 125 ? 7.873 -35.973 55.149 1.00 32.88 125 THR A CA 1
ATOM 980 C C . THR A 1 125 ? 7.568 -36.394 53.696 1.00 32.88 125 THR A C 1
ATOM 982 O O . THR A 1 125 ? 6.585 -35.959 53.112 1.00 32.88 125 THR A O 1
ATOM 985 N N . MET A 1 126 ? 8.423 -37.242 53.114 1.00 30.34 126 MET A N 1
ATOM 986 C CA . MET A 1 126 ? 8.124 -38.178 52.006 1.00 30.34 126 MET A CA 1
ATOM 987 C C . MET A 1 126 ? 7.981 -39.570 52.643 1.00 30.34 126 MET A C 1
ATOM 989 O O . MET A 1 126 ? 8.692 -39.802 53.630 1.00 30.34 126 MET A O 1
ATOM 993 N N . PRO A 1 127 ? 7.101 -40.483 52.166 1.00 43.00 127 PRO A N 1
ATOM 994 C CA . PRO A 1 127 ? 7.450 -41.420 51.065 1.00 43.00 127 PRO A CA 1
ATOM 995 C C . PRO A 1 127 ? 6.202 -41.973 50.289 1.00 43.00 127 PRO A C 1
ATOM 997 O O . PRO A 1 127 ? 5.110 -41.448 50.478 1.00 43.00 127 PRO A O 1
ATOM 1000 N N . PRO A 1 128 ? 6.271 -43.083 49.511 1.00 46.44 128 PRO A N 1
ATOM 1001 C CA . PRO A 1 128 ? 7.124 -43.362 48.352 1.00 46.44 128 PRO A CA 1
ATOM 1002 C C . PRO A 1 128 ? 6.341 -43.746 47.062 1.00 46.44 128 PRO A C 1
ATOM 1004 O O . PRO A 1 128 ? 5.146 -44.014 47.054 1.00 46.44 128 PRO A O 1
ATOM 1007 N N . ASN A 1 129 ? 7.113 -43.793 45.975 1.00 32.44 129 ASN A N 1
ATOM 1008 C CA . ASN A 1 129 ? 6.912 -44.364 44.635 1.00 32.44 129 ASN A CA 1
ATOM 1009 C C . ASN A 1 129 ? 5.916 -45.533 44.448 1.00 32.44 129 ASN A C 1
ATOM 1011 O O . ASN A 1 129 ? 6.029 -46.545 45.133 1.00 32.44 129 ASN A O 1
ATOM 1015 N N . LEU A 1 130 ? 5.134 -45.468 43.358 1.00 37.00 130 LEU A N 1
ATOM 1016 C CA . LEU A 1 130 ? 4.834 -46.596 42.458 1.00 37.00 130 LEU A CA 1
ATOM 1017 C C . LEU A 1 130 ? 4.426 -46.074 41.058 1.00 37.00 130 LEU A C 1
ATOM 1019 O O . LEU A 1 130 ? 3.340 -45.535 40.885 1.00 37.00 130 LEU A O 1
ATOM 1023 N N . GLY A 1 131 ? 5.299 -46.285 40.065 1.00 30.95 131 GLY A N 1
ATOM 1024 C CA . GLY A 1 131 ? 4.908 -46.753 38.724 1.00 30.95 131 GLY A CA 1
ATOM 1025 C C . GLY A 1 131 ? 4.475 -45.738 37.654 1.00 30.95 131 GLY A C 1
ATOM 1026 O O . GLY A 1 131 ? 3.315 -45.360 37.569 1.00 30.95 131 GLY A O 1
ATOM 1027 N N . ASN A 1 132 ? 5.410 -45.417 36.754 1.00 33.91 132 ASN A N 1
ATOM 1028 C CA . ASN A 1 132 ? 5.239 -44.767 35.446 1.00 33.91 132 ASN A CA 1
ATOM 1029 C C . ASN A 1 132 ? 4.133 -45.357 34.545 1.00 33.91 132 ASN A C 1
ATOM 1031 O O . ASN A 1 132 ? 4.064 -46.571 34.388 1.00 33.91 132 ASN A O 1
ATOM 1035 N N . ALA A 1 133 ? 3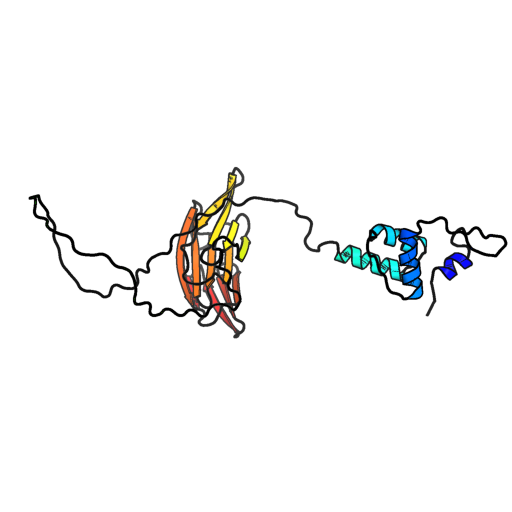.433 -44.476 33.818 1.00 35.16 133 ALA A N 1
ATOM 1036 C CA . ALA A 1 133 ? 3.205 -44.476 32.355 1.00 35.16 133 ALA A CA 1
ATOM 1037 C C . ALA A 1 133 ? 2.046 -43.494 32.084 1.00 35.16 133 ALA A C 1
ATOM 1039 O O . ALA A 1 133 ? 0.953 -43.651 32.604 1.00 35.16 133 ALA A O 1
ATOM 1040 N N . GLY A 1 134 ? 2.247 -42.376 31.397 1.00 31.81 134 GLY A N 1
ATOM 1041 C CA . GLY A 1 134 ? 2.418 -42.395 29.950 1.00 31.81 134 GLY A CA 1
ATOM 1042 C C . GLY A 1 134 ? 1.131 -41.900 29.286 1.00 31.81 134 GLY A C 1
ATOM 1043 O O . GLY A 1 134 ? 0.265 -42.685 28.940 1.00 31.81 134 GLY A O 1
ATOM 1044 N N . LEU A 1 135 ? 1.013 -40.574 29.179 1.00 42.94 135 LEU A N 1
ATOM 1045 C CA . LEU A 1 135 ? 0.523 -39.846 28.006 1.00 42.94 135 LEU A CA 1
ATOM 1046 C C . LEU A 1 135 ? -0.517 -40.564 27.107 1.00 42.94 135 LEU A C 1
ATOM 1048 O O . LEU A 1 135 ? -0.119 -41.281 26.197 1.00 42.94 135 LEU A O 1
ATOM 1052 N N . LEU A 1 136 ? -1.820 -40.274 27.274 1.00 31.80 136 LEU A N 1
ATOM 1053 C CA . LEU A 1 136 ? -2.803 -40.200 26.171 1.00 31.80 136 LEU A CA 1
ATOM 1054 C C . LEU A 1 136 ? -4.203 -39.737 26.630 1.00 31.80 136 LEU A C 1
ATOM 1056 O O . LEU A 1 136 ? -4.806 -40.327 27.519 1.00 31.80 136 LEU A O 1
ATOM 1060 N N . GLY A 1 137 ? -4.755 -38.748 25.914 1.00 28.47 137 GLY A N 1
ATOM 1061 C CA . GLY A 1 137 ? -6.193 -38.441 25.857 1.00 28.47 137 GLY A CA 1
ATOM 1062 C C . GLY A 1 137 ? -6.595 -37.221 26.695 1.00 28.47 137 GLY A C 1
ATOM 1063 O O . GLY A 1 137 ? -6.418 -37.217 27.899 1.00 28.47 137 GLY A O 1
ATOM 1064 N N . ARG A 1 138 ? -7.167 -36.140 26.163 1.00 36.06 138 ARG A N 1
ATOM 1065 C CA . ARG A 1 138 ? -7.971 -35.982 24.949 1.00 36.06 138 ARG A CA 1
ATOM 1066 C C . ARG A 1 138 ? -7.747 -34.601 24.340 1.00 36.06 138 ARG A C 1
ATOM 1068 O O . ARG A 1 138 ? -7.883 -33.583 25.009 1.00 36.06 138 ARG A O 1
ATOM 1075 N N . MET A 1 139 ? -7.467 -34.622 23.043 1.00 36.81 139 MET A N 1
ATOM 1076 C CA . MET A 1 139 ? -7.765 -33.538 22.120 1.00 36.81 139 MET A CA 1
ATOM 1077 C C . MET A 1 139 ? -9.273 -33.483 21.892 1.00 36.81 139 MET A C 1
ATOM 1079 O O . MET A 1 139 ? -9.875 -34.549 21.843 1.00 36.81 139 MET A O 1
ATOM 1083 N N . LEU A 1 140 ? -9.813 -32.274 21.737 1.00 36.59 140 LEU A N 1
ATOM 1084 C CA . LEU A 1 140 ? -11.047 -31.839 21.056 1.00 36.59 140 LEU A CA 1
ATOM 1085 C C . LEU A 1 140 ? -11.076 -30.313 21.325 1.00 36.59 140 LEU A C 1
ATOM 1087 O O . LEU A 1 140 ? -10.936 -29.925 22.477 1.00 36.59 140 LEU A O 1
ATOM 1091 N N . ASP A 1 141 ? -11.213 -29.359 20.415 1.00 33.97 141 ASP A N 1
ATOM 1092 C CA . ASP A 1 141 ? -11.414 -29.306 18.971 1.00 33.97 141 ASP A CA 1
ATOM 1093 C C . ASP A 1 141 ? -11.303 -27.795 18.635 1.00 33.97 141 ASP A C 1
ATOM 1095 O O . ASP A 1 141 ? -12.017 -26.994 19.233 1.00 33.97 141 ASP A O 1
ATOM 1099 N N . GLU A 1 142 ? -10.398 -27.368 17.751 1.00 31.62 142 GLU A N 1
ATOM 1100 C CA . GLU A 1 142 ? -10.502 -26.047 17.100 1.00 31.62 142 GLU A CA 1
ATOM 1101 C C . GLU A 1 142 ? -10.108 -26.225 15.630 1.00 31.62 142 GLU A C 1
ATOM 1103 O O . GLU A 1 142 ? -9.002 -25.923 15.182 1.00 31.62 142 GLU A O 1
ATOM 1108 N N . ARG A 1 143 ? -11.025 -26.855 14.890 1.00 34.34 143 ARG A N 1
ATOM 1109 C CA . ARG A 1 143 ? -10.988 -27.001 13.434 1.00 34.34 143 ARG A CA 1
ATOM 1110 C C . ARG A 1 143 ? -10.995 -25.631 12.752 1.00 34.34 143 ARG A C 1
ATOM 1112 O O . ARG A 1 143 ? -12.050 -25.070 12.474 1.00 34.34 143 ARG A O 1
ATOM 1119 N N . THR A 1 144 ? -9.817 -25.144 12.386 1.00 43.22 144 THR A N 1
ATOM 1120 C CA . THR A 1 144 ? -9.648 -24.320 11.181 1.00 43.22 144 THR A CA 1
ATOM 1121 C C . THR A 1 144 ? -9.533 -25.265 9.977 1.00 43.22 144 THR A C 1
ATOM 1123 O O . THR A 1 144 ? -8.830 -26.275 10.075 1.00 43.22 144 THR A O 1
ATOM 1126 N N . PRO A 1 145 ? -10.224 -25.024 8.847 1.00 42.56 145 PRO A N 1
ATOM 1127 C CA . PRO A 1 145 ? -10.019 -25.844 7.659 1.00 42.56 145 PRO A CA 1
ATOM 1128 C C . PRO A 1 145 ? -8.588 -25.619 7.138 1.00 42.56 145 PRO A C 1
ATOM 1130 O O . PRO A 1 145 ? -8.192 -24.465 6.961 1.00 42.56 145 PRO A O 1
ATOM 1133 N N . PRO A 1 146 ? -7.793 -26.677 6.890 1.00 38.66 146 PRO A N 1
ATOM 1134 C CA . PRO A 1 146 ? -6.498 -26.516 6.251 1.00 38.66 146 PRO A CA 1
ATOM 1135 C C . PRO A 1 146 ? -6.705 -26.063 4.804 1.00 38.66 146 PRO A C 1
ATOM 1137 O O . PRO A 1 146 ? -7.521 -26.621 4.067 1.00 38.66 146 PRO A O 1
ATOM 1140 N N . SER A 1 147 ? -5.947 -25.050 4.391 1.00 42.03 147 SER A N 1
ATOM 1141 C CA . SER A 1 147 ? -5.768 -24.719 2.982 1.00 42.03 147 SER A CA 1
ATOM 1142 C C . SER A 1 147 ? -5.230 -25.950 2.225 1.00 42.03 147 SER A C 1
ATOM 1144 O O . SER A 1 147 ? -4.450 -26.724 2.785 1.00 42.03 147 SER A O 1
ATOM 1146 N N . PRO A 1 148 ? -5.613 -26.172 0.952 1.00 46.78 148 PRO A N 1
ATOM 1147 C CA . PRO A 1 148 ? -5.262 -27.381 0.192 1.00 46.78 148 PRO A CA 1
ATOM 1148 C C . PRO A 1 148 ? -3.773 -27.501 -0.200 1.00 46.78 148 PRO A C 1
ATOM 1150 O O . PRO A 1 148 ? -3.415 -28.319 -1.042 1.00 46.78 148 PRO A O 1
ATOM 1153 N N . THR A 1 149 ? -2.877 -26.737 0.422 1.00 42.25 149 THR A N 1
ATOM 1154 C CA . THR A 1 149 ? -1.427 -26.808 0.214 1.00 42.25 149 THR A CA 1
ATOM 1155 C C . THR A 1 149 ? -0.734 -26.704 1.568 1.00 42.25 149 THR A C 1
ATOM 1157 O O . THR A 1 149 ? -0.516 -25.609 2.079 1.00 42.25 149 THR A O 1
ATOM 1160 N N . GLY A 1 150 ? -0.428 -27.858 2.167 1.00 41.69 150 GLY A N 1
ATOM 1161 C CA . GLY A 1 150 ? 0.167 -27.999 3.498 1.00 41.69 150 GLY A CA 1
ATOM 1162 C C . GLY A 1 150 ? 1.625 -27.550 3.589 1.00 41.69 150 GLY A C 1
ATOM 1163 O O . GLY A 1 150 ? 2.504 -28.366 3.855 1.00 41.69 150 GLY A O 1
ATOM 1164 N N . GLN A 1 151 ? 1.885 -26.258 3.405 1.00 39.00 151 GLN A N 1
ATOM 1165 C CA . GLN A 1 151 ? 3.110 -25.641 3.899 1.00 39.00 151 GLN A CA 1
ATOM 1166 C C . GLN A 1 151 ? 2.801 -24.908 5.209 1.00 39.00 151 GLN A C 1
ATOM 1168 O O . GLN A 1 151 ? 1.814 -24.171 5.262 1.00 39.00 151 GLN A O 1
ATOM 1173 N N . PRO A 1 152 ? 3.598 -25.101 6.277 1.00 49.09 152 PRO A N 1
ATOM 1174 C CA . PRO A 1 152 ? 3.505 -24.237 7.443 1.00 49.09 152 PRO A CA 1
ATOM 1175 C C . PRO A 1 152 ? 3.767 -22.805 6.972 1.00 49.09 152 PRO A C 1
ATOM 1177 O O . PRO A 1 152 ? 4.800 -22.544 6.360 1.00 49.09 152 PRO A O 1
ATOM 1180 N N . GLU A 1 153 ? 2.819 -21.893 7.198 1.00 56.53 153 GLU A N 1
ATOM 1181 C CA . GLU A 1 153 ? 3.025 -20.476 6.903 1.00 56.53 153 GLU A CA 1
ATOM 1182 C C . GLU A 1 153 ? 4.276 -20.007 7.647 1.00 56.53 153 GLU A C 1
ATOM 1184 O O . GLU A 1 153 ? 4.267 -19.900 8.875 1.00 56.53 153 GLU A O 1
ATOM 1189 N N . GLU A 1 154 ? 5.365 -19.752 6.919 1.00 60.84 154 GLU A N 1
ATOM 1190 C CA . GLU A 1 154 ? 6.558 -19.187 7.528 1.00 60.84 154 GLU A CA 1
ATOM 1191 C C . GLU A 1 154 ? 6.233 -17.762 7.990 1.00 60.84 154 GLU A C 1
ATOM 1193 O O . GLU A 1 154 ? 5.994 -16.881 7.157 1.00 60.84 154 GLU A O 1
ATOM 1198 N N . PRO A 1 155 ? 6.254 -17.478 9.306 1.00 64.19 155 PRO A N 1
ATOM 1199 C CA . PRO A 1 155 ? 5.904 -16.157 9.821 1.00 64.19 155 PRO A CA 1
ATOM 1200 C C . PRO A 1 155 ? 6.856 -15.054 9.335 1.00 64.19 155 PRO A C 1
ATOM 1202 O O . PRO A 1 155 ? 6.537 -13.878 9.490 1.00 64.19 155 PRO A O 1
ATOM 1205 N N . GLY A 1 156 ? 8.004 -15.423 8.753 1.00 74.44 156 GLY A N 1
ATOM 1206 C CA . GLY A 1 156 ? 9.009 -14.522 8.195 1.00 74.44 156 GLY A CA 1
ATOM 1207 C C . GLY A 1 156 ? 8.790 -14.094 6.745 1.00 74.44 156 GLY A C 1
ATOM 1208 O O . GLY A 1 156 ? 9.552 -13.254 6.269 1.00 74.44 156 GLY A O 1
ATOM 1209 N N . MET A 1 157 ? 7.778 -14.608 6.037 1.00 84.38 157 MET A N 1
ATOM 1210 C CA . MET A 1 157 ? 7.541 -14.185 4.655 1.00 84.38 157 MET A CA 1
ATOM 1211 C C . MET A 1 157 ? 6.813 -12.837 4.596 1.00 84.38 157 MET A C 1
ATOM 1213 O O . MET A 1 157 ? 5.729 -12.660 5.156 1.00 84.38 157 MET A O 1
ATOM 1217 N N . VAL A 1 158 ? 7.399 -11.890 3.863 1.00 91.38 158 VAL A N 1
ATOM 1218 C CA . VAL A 1 158 ? 6.761 -10.611 3.543 1.00 91.38 158 VAL A CA 1
ATOM 1219 C C . VAL A 1 158 ? 5.623 -10.850 2.551 1.00 91.38 158 VAL A C 1
ATOM 1221 O O . VAL A 1 158 ? 5.814 -11.470 1.505 1.00 91.38 158 VAL A O 1
ATOM 1224 N N . ARG A 1 159 ? 4.432 -10.353 2.882 1.00 91.69 159 ARG A N 1
ATOM 1225 C CA . ARG A 1 159 ? 3.205 -10.506 2.088 1.00 91.69 159 ARG A CA 1
ATOM 1226 C C . ARG A 1 159 ? 2.856 -9.236 1.329 1.00 91.69 159 ARG A C 1
ATOM 1228 O O . ARG A 1 159 ? 2.461 -9.314 0.172 1.00 91.69 159 ARG A O 1
ATOM 1235 N N . LEU A 1 160 ? 3.006 -8.081 1.977 1.00 95.25 160 LEU A N 1
ATOM 1236 C CA . LEU A 1 160 ? 2.670 -6.779 1.405 1.00 95.25 160 LEU A CA 1
ATOM 1237 C C . LEU A 1 160 ? 3.744 -5.758 1.764 1.00 95.25 160 LEU A C 1
ATOM 1239 O O . LEU A 1 160 ? 4.309 -5.788 2.857 1.00 95.25 160 LEU A O 1
ATOM 1243 N N . VAL A 1 161 ? 3.974 -4.817 0.856 1.00 94.94 161 VAL A N 1
ATOM 1244 C CA . VAL A 1 161 ? 4.840 -3.663 1.087 1.00 94.94 161 VAL A CA 1
ATOM 1245 C C . VAL A 1 161 ? 4.141 -2.431 0.538 1.00 94.94 161 VAL A C 1
ATOM 1247 O O . VAL A 1 161 ? 3.647 -2.450 -0.588 1.00 94.94 161 VAL A O 1
ATOM 1250 N N . CYS A 1 162 ? 4.119 -1.349 1.309 1.00 93.81 162 CYS A N 1
ATOM 1251 C CA . CYS A 1 162 ? 3.720 -0.042 0.802 1.00 93.81 162 CYS A CA 1
ATOM 1252 C C . CYS A 1 162 ? 4.701 1.034 1.266 1.00 93.81 162 CYS A C 1
ATOM 1254 O O . CYS A 1 162 ? 5.126 1.056 2.423 1.00 93.81 162 CYS A O 1
ATOM 1256 N N . GLY A 1 163 ? 5.059 1.933 0.356 1.00 91.25 163 GLY A N 1
ATOM 1257 C CA . GLY A 1 163 ? 5.931 3.070 0.629 1.00 91.25 163 GLY A CA 1
ATOM 1258 C C . GLY A 1 163 ? 5.152 4.377 0.617 1.00 91.25 163 GLY A C 1
ATOM 1259 O O . GLY A 1 163 ? 4.229 4.549 -0.175 1.00 91.25 163 GLY A O 1
ATOM 1260 N N . HIS A 1 164 ? 5.543 5.313 1.475 1.00 88.56 164 HIS A N 1
ATOM 1261 C CA . HIS A 1 164 ? 5.048 6.681 1.443 1.00 88.56 164 HIS A CA 1
ATOM 1262 C C . HIS A 1 164 ? 6.137 7.653 1.918 1.00 88.56 164 HIS A C 1
ATOM 1264 O O . HIS A 1 164 ? 6.484 7.686 3.100 1.00 88.56 164 HIS A O 1
ATOM 1270 N N . HIS A 1 165 ? 6.646 8.491 1.008 1.00 87.06 165 HIS A N 1
ATOM 1271 C CA . HIS A 1 165 ? 7.782 9.394 1.256 1.00 87.06 165 HIS A CA 1
ATOM 1272 C C . HIS A 1 165 ? 8.987 8.636 1.844 1.00 87.06 165 HIS A C 1
ATOM 1274 O O . HIS A 1 165 ? 9.475 7.686 1.243 1.00 87.06 165 HIS A O 1
ATOM 1280 N N . ASN A 1 166 ? 9.458 9.028 3.028 1.00 88.38 166 ASN A N 1
ATOM 1281 C CA . ASN A 1 166 ? 10.570 8.395 3.726 1.00 88.38 166 ASN A CA 1
ATOM 1282 C C . ASN A 1 166 ? 10.129 7.243 4.644 1.00 88.38 166 ASN A C 1
ATOM 1284 O O . ASN A 1 166 ? 10.863 6.892 5.565 1.00 88.38 166 ASN A O 1
ATOM 1288 N N . TRP A 1 167 ? 8.939 6.677 4.440 1.00 90.94 167 TRP A N 1
ATOM 1289 C CA . TRP A 1 167 ? 8.428 5.548 5.213 1.00 90.94 167 TRP A CA 1
ATOM 1290 C C . TRP A 1 167 ? 8.116 4.353 4.323 1.00 90.94 167 TRP A C 1
ATOM 1292 O O . TRP A 1 167 ? 7.613 4.506 3.212 1.00 90.94 167 TRP A O 1
ATOM 1302 N N . ILE A 1 168 ? 8.363 3.160 4.850 1.00 93.81 168 ILE A N 1
ATOM 1303 C CA . ILE A 1 168 ? 7.942 1.890 4.259 1.00 93.81 168 ILE A CA 1
ATOM 1304 C C . ILE A 1 168 ? 7.238 1.091 5.346 1.00 93.81 168 ILE A C 1
ATOM 1306 O O . ILE A 1 168 ? 7.760 0.967 6.449 1.00 93.81 168 ILE A O 1
ATOM 1310 N N . ALA A 1 169 ? 6.076 0.531 5.036 1.00 95.44 169 ALA A N 1
ATOM 1311 C CA . ALA A 1 169 ? 5.428 -0.474 5.860 1.00 95.44 169 ALA A CA 1
ATOM 1312 C C . ALA A 1 169 ? 5.515 -1.830 5.157 1.00 95.44 169 ALA A C 1
ATOM 1314 O O . ALA A 1 169 ? 5.296 -1.939 3.950 1.00 95.44 169 ALA A O 1
ATOM 1315 N N . VAL A 1 170 ? 5.854 -2.849 5.933 1.00 96.06 170 VAL A N 1
ATOM 1316 C CA . VAL A 1 170 ? 6.053 -4.230 5.504 1.00 96.06 170 VAL A CA 1
ATOM 1317 C C . VAL A 1 170 ? 5.113 -5.091 6.330 1.00 96.06 170 VAL A C 1
ATOM 1319 O O . VAL A 1 170 ? 5.250 -5.146 7.552 1.00 96.06 170 VAL A O 1
ATOM 1322 N N . ALA A 1 171 ? 4.153 -5.748 5.687 1.00 95.88 171 ALA A N 1
ATOM 1323 C CA . ALA A 1 171 ? 3.290 -6.717 6.346 1.00 95.88 171 ALA A CA 1
ATOM 1324 C C . ALA A 1 171 ? 3.813 -8.134 6.120 1.00 95.88 171 ALA A C 1
ATOM 1326 O O . ALA A 1 171 ? 4.078 -8.549 4.989 1.00 95.88 171 ALA A O 1
ATOM 1327 N N . TYR A 1 172 ? 3.914 -8.868 7.216 1.00 94.25 172 TYR A N 1
ATOM 1328 C CA . TYR A 1 172 ? 4.045 -10.316 7.255 1.00 94.25 172 TYR A CA 1
ATOM 1329 C C . TYR A 1 172 ? 2.648 -10.926 7.355 1.00 94.25 172 TYR A C 1
ATOM 1331 O O . TYR A 1 172 ? 1.647 -10.209 7.320 1.00 94.25 172 TYR A O 1
ATOM 1339 N N . THR A 1 173 ? 2.561 -12.243 7.528 1.00 92.62 173 THR A N 1
ATOM 1340 C CA . THR A 1 173 ? 1.265 -12.912 7.663 1.00 92.62 173 THR A CA 1
ATOM 1341 C C . THR A 1 173 ? 0.435 -12.322 8.802 1.00 92.62 173 THR A C 1
ATOM 1343 O O . THR A 1 173 ? -0.674 -11.887 8.557 1.00 92.62 173 THR A O 1
ATOM 1346 N N . HIS A 1 174 ? 0.967 -12.223 10.025 1.00 92.94 174 HIS A N 1
ATOM 1347 C CA . HIS A 1 174 ? 0.170 -11.875 11.217 1.00 92.94 174 HIS A CA 1
ATOM 1348 C C . HIS A 1 174 ? 0.599 -10.579 11.914 1.00 92.94 174 HIS A C 1
ATOM 1350 O O . HIS A 1 174 ? 0.214 -10.336 13.051 1.00 92.94 174 HIS A O 1
ATOM 1356 N N . PHE A 1 175 ? 1.467 -9.774 11.315 1.00 94.12 175 PHE A N 1
ATOM 1357 C CA . PHE A 1 175 ? 1.909 -8.507 11.900 1.00 94.12 175 PHE A CA 1
ATOM 1358 C C . PHE A 1 175 ? 2.514 -7.626 10.812 1.00 94.12 175 PHE A C 1
ATOM 1360 O O . PHE A 1 175 ? 2.843 -8.103 9.725 1.00 94.12 175 PHE A O 1
ATOM 1367 N N . LEU A 1 176 ? 2.689 -6.344 11.109 1.00 95.38 176 LEU A N 1
ATOM 1368 C CA . LEU A 1 176 ? 3.332 -5.395 10.212 1.00 95.38 176 LEU A CA 1
ATOM 1369 C C . LEU A 1 176 ? 4.400 -4.590 10.934 1.00 95.38 176 LEU A C 1
ATOM 1371 O O . LEU A 1 176 ? 4.386 -4.432 12.156 1.00 95.38 176 LEU A O 1
ATOM 1375 N N . VAL A 1 177 ? 5.317 -4.057 10.144 1.00 94.81 177 VAL A N 1
ATOM 1376 C CA . VAL A 1 177 ? 6.472 -3.312 10.613 1.00 94.81 177 VAL A CA 1
ATOM 1377 C C . VAL A 1 177 ? 6.643 -2.078 9.748 1.00 94.81 177 VAL A C 1
ATOM 1379 O O . VAL A 1 177 ? 6.619 -2.173 8.524 1.00 94.81 177 VAL A O 1
ATOM 1382 N N . CYS A 1 178 ? 6.843 -0.922 10.369 1.00 94.44 178 CYS A N 1
ATOM 1383 C CA . CYS A 1 178 ? 7.122 0.321 9.664 1.00 94.44 178 CYS A CA 1
ATOM 1384 C C . CYS A 1 178 ? 8.576 0.730 9.870 1.00 94.44 178 CYS A C 1
ATOM 1386 O O . CYS A 1 178 ? 9.070 0.787 10.998 1.00 94.44 178 CYS A O 1
ATOM 1388 N N . TYR A 1 179 ? 9.227 1.091 8.774 1.00 93.06 179 TYR A N 1
ATOM 1389 C CA . TYR A 1 179 ? 10.570 1.636 8.718 1.00 93.06 179 TYR A CA 1
ATOM 1390 C C . TYR A 1 179 ? 10.519 3.087 8.265 1.00 93.06 179 TYR A C 1
ATOM 1392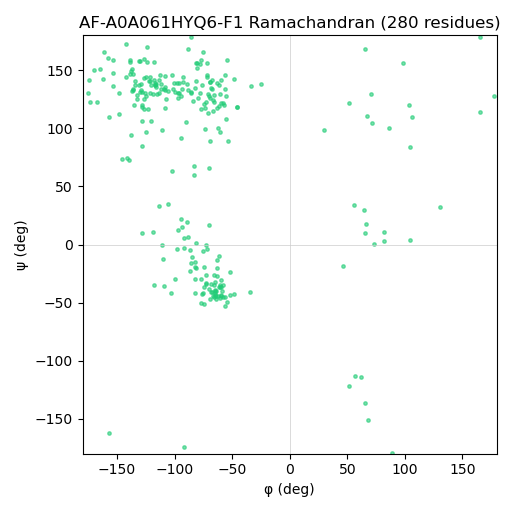 O O . TYR A 1 179 ? 9.705 3.459 7.417 1.00 93.06 179 TYR A O 1
ATOM 1400 N N . ARG A 1 180 ? 11.426 3.898 8.802 1.00 89.94 180 ARG A N 1
ATOM 1401 C CA . ARG A 1 180 ? 11.636 5.279 8.378 1.00 89.94 180 ARG A CA 1
ATOM 1402 C C . ARG A 1 180 ? 13.068 5.467 7.910 1.00 89.94 180 ARG A C 1
ATOM 1404 O O . ARG A 1 180 ? 13.999 5.128 8.638 1.00 89.94 180 ARG A O 1
ATOM 1411 N N . LEU A 1 181 ? 13.236 6.061 6.739 1.00 88.69 181 LEU A N 1
ATOM 1412 C CA . LEU A 1 181 ? 14.522 6.518 6.242 1.00 88.69 181 LEU A CA 1
ATOM 1413 C C . LEU A 1 181 ? 14.928 7.793 6.992 1.00 88.69 181 LEU A C 1
ATOM 1415 O O . LEU A 1 181 ? 14.204 8.797 6.990 1.00 88.69 181 LEU A O 1
ATOM 1419 N N . LYS A 1 182 ? 16.079 7.731 7.662 1.00 86.62 182 LYS A N 1
ATOM 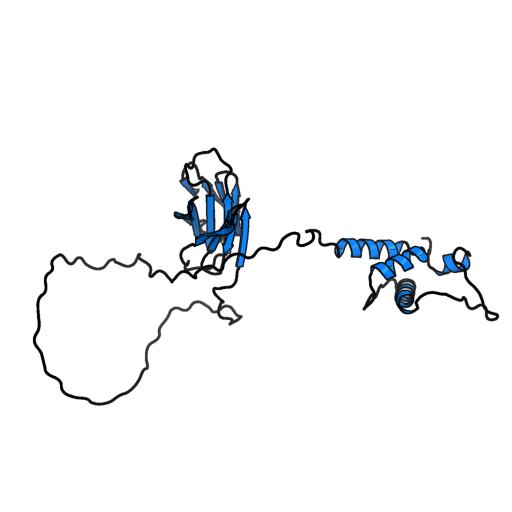1420 C CA . LYS A 1 182 ? 16.766 8.873 8.273 1.00 86.62 182 LYS A CA 1
ATOM 1421 C C . LYS A 1 182 ? 18.024 9.167 7.455 1.00 86.62 182 LYS A C 1
ATOM 1423 O O . LYS A 1 182 ? 18.774 8.242 7.161 1.00 86.62 182 LYS A O 1
ATOM 1428 N N . GLU A 1 183 ? 18.266 10.435 7.127 1.00 81.56 183 GLU A N 1
ATOM 1429 C CA . GLU A 1 183 ? 19.365 10.861 6.237 1.00 81.56 183 GLU A CA 1
ATOM 1430 C C . GLU A 1 183 ? 20.735 10.309 6.660 1.00 81.56 183 GLU A C 1
ATOM 1432 O O . GLU A 1 183 ? 21.475 9.803 5.826 1.00 81.56 183 GLU A O 1
ATOM 1437 N N . ALA A 1 184 ? 21.045 10.335 7.961 1.00 82.06 184 ALA A N 1
ATOM 1438 C CA . ALA A 1 184 ? 22.349 9.915 8.475 1.00 82.06 184 ALA A CA 1
ATOM 1439 C C . ALA A 1 184 ? 22.481 8.406 8.764 1.00 82.06 184 ALA A C 1
ATOM 1441 O O . ALA A 1 184 ? 23.595 7.897 8.831 1.00 82.06 184 ALA A O 1
ATOM 1442 N N . SER A 1 185 ? 21.377 7.685 8.989 1.00 84.94 185 SER A N 1
ATOM 1443 C CA . SER A 1 185 ? 21.405 6.306 9.520 1.00 84.94 185 SER A CA 1
ATOM 1444 C C . SER A 1 185 ? 20.607 5.289 8.704 1.00 84.94 185 SER A C 1
ATOM 1446 O O . SER A 1 185 ? 20.423 4.149 9.138 1.00 84.94 185 SER A O 1
ATOM 1448 N N . GLY A 1 186 ? 20.143 5.681 7.518 1.00 89.12 186 GLY A N 1
ATOM 1449 C CA . GLY A 1 186 ? 19.414 4.804 6.611 1.00 89.12 186 GLY A CA 1
ATOM 1450 C C . GLY A 1 186 ? 18.038 4.402 7.146 1.00 89.12 186 GLY A C 1
ATOM 1451 O O . GLY A 1 186 ? 17.379 5.152 7.873 1.00 89.12 186 GLY A O 1
ATOM 1452 N N . TRP A 1 187 ? 17.575 3.220 6.741 1.00 91.50 187 TRP A N 1
ATOM 1453 C CA . TRP A 1 187 ? 16.292 2.670 7.172 1.00 91.50 187 TRP A CA 1
ATOM 1454 C C . TRP A 1 187 ? 16.351 2.210 8.624 1.00 91.50 187 TRP A C 1
ATOM 1456 O O . TRP A 1 187 ? 17.152 1.356 8.995 1.00 91.50 187 TRP A O 1
ATOM 1466 N N . GLN A 1 188 ? 15.463 2.759 9.443 1.00 90.12 188 GLN A N 1
ATOM 1467 C CA . GLN A 1 188 ? 15.373 2.461 10.867 1.00 90.12 188 GLN A CA 1
ATOM 1468 C C . GLN A 1 188 ? 13.990 1.907 11.187 1.00 90.12 188 GLN A C 1
ATOM 1470 O O . GLN A 1 188 ? 12.984 2.440 10.713 1.00 90.12 188 GLN A O 1
ATOM 1475 N N . LEU A 1 189 ? 13.939 0.858 12.008 1.00 91.19 189 LEU A N 1
ATOM 1476 C CA . LEU A 1 189 ? 12.686 0.345 12.551 1.00 91.19 189 LEU A CA 1
ATOM 1477 C C . LEU A 1 189 ? 12.004 1.449 13.369 1.00 91.19 189 LEU A C 1
ATOM 1479 O O . LEU A 1 189 ? 12.582 1.969 14.321 1.00 91.19 189 LEU A O 1
ATOM 1483 N N . ALA A 1 190 ? 10.782 1.810 12.988 1.00 91.06 190 ALA A N 1
ATOM 1484 C CA . ALA A 1 190 ? 10.012 2.863 13.638 1.00 91.06 190 ALA A CA 1
ATOM 1485 C C . ALA A 1 190 ? 8.822 2.307 14.428 1.00 91.06 190 ALA A C 1
ATOM 1487 O O . ALA A 1 190 ? 8.506 2.834 15.489 1.00 91.06 190 ALA A O 1
ATOM 1488 N N . PHE A 1 191 ? 8.172 1.246 13.948 1.00 92.62 191 PHE A N 1
ATOM 1489 C CA . PHE A 1 191 ? 7.024 0.636 14.620 1.00 92.62 191 PHE A CA 1
ATOM 1490 C C . PHE A 1 191 ? 6.902 -0.845 14.267 1.00 92.62 191 PHE A C 1
ATOM 1492 O O . PHE A 1 191 ? 7.222 -1.241 13.150 1.00 92.62 191 PHE A O 1
ATOM 1499 N N . SER A 1 192 ? 6.404 -1.642 15.210 1.00 93.44 192 SER A N 1
ATOM 1500 C CA . SER A 1 192 ? 5.987 -3.026 14.990 1.00 93.44 192 SER A CA 1
ATOM 1501 C C . SER A 1 192 ? 4.616 -3.213 15.624 1.00 93.44 192 SER A C 1
ATOM 1503 O O . SER A 1 192 ? 4.422 -2.841 16.787 1.00 93.44 192 SER A O 1
ATOM 1505 N N . SER A 1 193 ? 3.661 -3.750 14.868 1.00 93.38 193 SER A N 1
ATOM 1506 C CA . SER A 1 193 ? 2.345 -4.052 15.417 1.00 93.38 193 SER A CA 1
ATOM 1507 C C . SER A 1 193 ? 2.421 -5.250 16.368 1.00 93.38 193 SER A C 1
ATOM 1509 O O . SER A 1 193 ? 3.280 -6.126 16.219 1.00 93.38 193 SER A O 1
ATOM 1511 N N . PRO A 1 194 ? 1.477 -5.368 17.315 1.00 91.50 194 PRO A N 1
ATOM 1512 C CA . PRO A 1 194 ? 1.197 -6.652 17.941 1.00 91.50 194 PRO A CA 1
ATOM 1513 C C . PRO A 1 194 ? 0.888 -7.724 16.884 1.00 91.50 194 PRO A C 1
ATOM 1515 O O . PRO A 1 194 ? 0.487 -7.411 15.758 1.00 91.50 194 PRO A O 1
ATOM 1518 N N . ARG A 1 195 ? 1.045 -8.996 17.265 1.00 90.38 195 ARG A N 1
ATOM 1519 C CA . ARG A 1 195 ? 0.584 -10.122 16.448 1.00 90.38 195 ARG A CA 1
ATOM 1520 C C . ARG A 1 195 ? -0.944 -10.107 16.393 1.00 90.38 195 ARG A C 1
ATOM 1522 O O . ARG A 1 195 ? -1.581 -10.132 17.443 1.00 90.38 195 ARG A O 1
ATOM 1529 N N . LEU A 1 196 ? -1.484 -10.075 15.186 1.00 91.12 196 LEU A N 1
ATOM 1530 C CA . LEU A 1 196 ? -2.901 -10.180 14.873 1.00 91.12 196 LEU A CA 1
ATOM 1531 C C . LEU A 1 196 ? -3.339 -11.648 14.879 1.00 91.12 196 LEU A C 1
ATOM 1533 O O . LEU A 1 196 ? -2.523 -12.560 14.696 1.00 91.12 196 LEU A O 1
ATOM 1537 N N . ASP A 1 197 ? -4.632 -11.861 15.099 1.00 87.56 197 ASP A N 1
ATOM 1538 C CA . ASP A 1 197 ? -5.229 -13.198 15.096 1.00 87.56 197 ASP A CA 1
ATOM 1539 C C . ASP A 1 197 ? -5.430 -13.733 13.672 1.00 87.56 197 ASP A C 1
ATOM 1541 O O . ASP A 1 197 ? -5.302 -14.934 13.446 1.00 87.56 197 ASP A O 1
ATOM 1545 N N . TRP A 1 198 ? -5.653 -12.829 12.717 1.00 91.88 198 TRP A N 1
ATOM 1546 C CA . TRP A 1 198 ? -5.928 -13.121 11.312 1.00 91.88 198 TRP A CA 1
ATOM 1547 C C . TRP A 1 198 ? -4.849 -12.547 10.387 1.00 91.88 198 TRP A C 1
ATOM 1549 O O . TRP A 1 198 ? -4.149 -11.601 10.774 1.00 91.88 198 TRP A O 1
ATOM 1559 N N . PRO A 1 199 ? -4.689 -13.106 9.173 1.00 92.75 199 PRO A N 1
ATOM 1560 C CA . PRO A 1 199 ? -3.665 -12.653 8.254 1.00 92.75 199 PRO A CA 1
ATOM 1561 C C . PRO A 1 199 ? -3.938 -11.237 7.736 1.00 92.75 199 PRO A C 1
ATOM 1563 O O . PRO A 1 199 ? -5.076 -10.876 7.441 1.00 92.75 199 PRO A O 1
ATOM 1566 N N . VAL A 1 200 ? -2.880 -10.438 7.591 1.00 95.31 200 VAL A N 1
ATOM 1567 C CA . VAL A 1 200 ? -2.957 -9.101 6.993 1.00 95.31 200 VAL A CA 1
ATOM 1568 C C . VAL A 1 200 ? -3.199 -9.237 5.493 1.00 95.31 200 VAL A C 1
ATOM 1570 O O . VAL A 1 200 ? -2.331 -9.689 4.745 1.00 95.31 200 VAL A O 1
ATOM 1573 N N . GLU A 1 201 ? -4.372 -8.803 5.046 1.00 95.38 201 GLU A N 1
ATOM 1574 C CA . GLU A 1 201 ? -4.793 -8.881 3.645 1.00 95.38 201 GLU A CA 1
ATOM 1575 C C . GLU A 1 201 ? -4.604 -7.556 2.907 1.00 95.38 201 GLU A C 1
ATOM 1577 O O . GLU A 1 201 ? -4.350 -7.551 1.702 1.00 95.38 201 GLU A O 1
ATOM 1582 N N . ARG A 1 202 ? -4.703 -6.420 3.615 1.00 97.25 202 ARG A N 1
ATOM 1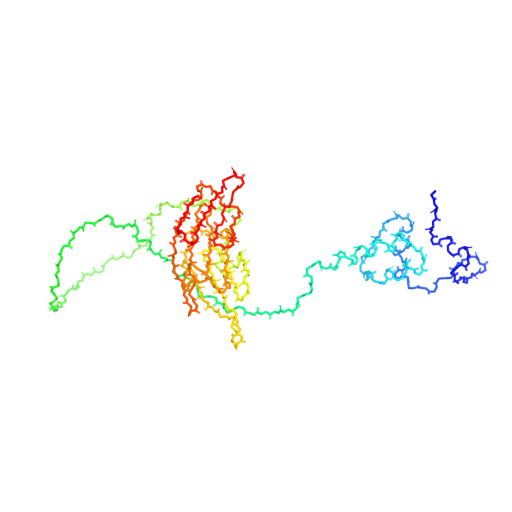583 C CA . ARG A 1 202 ? -4.425 -5.085 3.060 1.00 97.25 202 ARG A CA 1
ATOM 1584 C C . ARG A 1 202 ? -3.622 -4.236 4.015 1.00 97.25 202 ARG A C 1
ATOM 1586 O O . ARG A 1 202 ? -3.745 -4.365 5.227 1.00 97.25 202 ARG A O 1
ATOM 1593 N N . LEU A 1 203 ? -2.842 -3.334 3.432 1.00 97.44 203 LEU A N 1
ATOM 1594 C CA . LEU A 1 203 ? -1.963 -2.419 4.135 1.00 97.44 203 LEU A CA 1
ATOM 1595 C C . LEU A 1 203 ? -2.074 -1.034 3.499 1.00 97.44 203 LEU A C 1
ATOM 1597 O O . LEU A 1 203 ? -1.982 -0.907 2.279 1.00 97.44 203 LEU A O 1
ATOM 1601 N N . ALA A 1 204 ? -2.244 -0.008 4.325 1.00 96.25 204 ALA A N 1
ATOM 1602 C CA . ALA A 1 204 ? -2.219 1.384 3.901 1.00 96.25 204 ALA A CA 1
ATOM 1603 C C . ALA A 1 204 ? -1.299 2.184 4.817 1.00 96.25 204 ALA A C 1
ATOM 1605 O O . ALA A 1 204 ? -1.345 2.045 6.037 1.00 96.25 204 ALA A O 1
ATOM 1606 N N . LEU A 1 205 ? -0.491 3.061 4.233 1.00 94.25 205 LEU A N 1
ATOM 1607 C CA . LEU A 1 205 ? 0.427 3.929 4.957 1.00 94.25 205 LEU A CA 1
ATOM 1608 C C . LEU A 1 205 ? 0.244 5.357 4.463 1.00 94.25 205 LEU A C 1
ATOM 1610 O O . LEU A 1 205 ? 0.267 5.609 3.259 1.00 94.25 205 LEU A O 1
ATOM 1614 N N . THR A 1 206 ? 0.104 6.293 5.394 1.00 87.19 206 THR A N 1
ATOM 1615 C CA . THR A 1 206 ? 0.162 7.721 5.090 1.00 87.19 206 THR A CA 1
ATOM 1616 C C . THR A 1 206 ? 1.263 8.389 5.884 1.00 87.19 206 THR A C 1
ATOM 1618 O O . THR A 1 206 ? 1.487 8.102 7.066 1.00 87.19 206 THR A O 1
ATOM 1621 N N . ALA A 1 207 ? 1.941 9.314 5.213 1.00 63.16 207 ALA A N 1
ATOM 1622 C CA . ALA A 1 207 ? 2.946 10.159 5.811 1.00 63.16 207 ALA A CA 1
ATOM 1623 C C . ALA A 1 207 ? 2.640 11.626 5.479 1.00 63.16 207 ALA A C 1
ATOM 1625 O O . ALA A 1 207 ? 3.169 12.142 4.500 1.00 63.16 207 ALA A O 1
ATOM 1626 N N . ARG A 1 208 ? 1.773 12.313 6.241 1.00 65.69 208 ARG A N 1
ATOM 1627 C CA . ARG A 1 208 ? 1.469 13.725 5.934 1.00 65.69 208 ARG A CA 1
ATOM 1628 C C . ARG A 1 208 ? 2.742 14.571 6.004 1.00 65.69 208 ARG A C 1
ATOM 1630 O O . ARG A 1 208 ? 3.589 14.343 6.871 1.00 65.69 208 ARG A O 1
ATOM 1637 N N . VAL A 1 209 ? 2.872 15.529 5.092 1.00 47.31 209 VAL A N 1
ATOM 1638 C CA . VAL A 1 209 ? 3.851 16.620 5.168 1.00 47.31 209 VAL A CA 1
ATOM 1639 C C . VAL A 1 209 ? 3.184 17.772 5.935 1.00 47.31 209 VAL A C 1
ATOM 1641 O O . VAL A 1 209 ? 1.985 17.993 5.775 1.00 47.31 209 VAL A O 1
ATOM 1644 N N . LEU A 1 210 ? 3.952 18.398 6.831 1.00 41.53 210 LEU A N 1
ATOM 1645 C CA . LEU A 1 210 ? 3.557 19.311 7.917 1.00 41.53 210 LEU A CA 1
ATOM 1646 C C . LEU A 1 210 ? 2.342 20.226 7.652 1.00 41.53 210 LEU A C 1
ATOM 1648 O O . LEU A 1 210 ? 2.282 20.898 6.626 1.00 41.53 210 LEU A O 1
ATOM 1652 N N . GLY A 1 211 ? 1.453 20.341 8.657 1.00 51.44 211 GLY A N 1
ATOM 1653 C CA . GLY A 1 211 ? 0.549 21.496 8.796 1.00 51.44 211 GLY A CA 1
ATOM 1654 C C . GLY A 1 211 ? -0.952 21.248 9.017 1.00 51.44 211 GLY A C 1
ATOM 1655 O O . GLY A 1 211 ? -1.744 22.073 8.570 1.00 51.44 211 GLY A O 1
ATOM 1656 N N . GLY A 1 212 ? -1.422 20.181 9.687 1.00 47.81 212 GLY A N 1
ATOM 1657 C CA . GLY A 1 212 ? -2.870 20.118 9.959 1.00 47.81 212 GLY A CA 1
ATOM 1658 C C . GLY A 1 212 ? -3.375 19.165 11.037 1.00 47.81 212 GLY A C 1
ATOM 1659 O O . GLY A 1 212 ? -2.932 18.030 11.099 1.00 47.81 212 GLY A O 1
ATOM 1660 N N . ALA A 1 213 ? -4.395 19.629 11.771 1.00 48.94 213 ALA A N 1
ATOM 1661 C CA . ALA A 1 213 ? -5.474 18.959 12.529 1.00 48.94 213 ALA A CA 1
ATOM 1662 C C . ALA A 1 213 ? -5.193 17.760 13.472 1.00 48.94 213 ALA A C 1
ATOM 1664 O O . ALA A 1 213 ? -6.040 17.471 14.310 1.00 48.94 213 ALA A O 1
ATOM 1665 N N . LEU A 1 214 ? -4.063 17.060 13.369 1.00 49.41 214 LEU A N 1
ATOM 1666 C CA . LEU A 1 214 ? -3.766 15.809 14.084 1.00 49.41 214 LEU A CA 1
ATOM 1667 C C . LEU A 1 214 ? -2.676 15.937 15.161 1.00 49.41 214 LEU A C 1
ATOM 1669 O O . LEU A 1 214 ? -2.375 14.951 15.833 1.00 49.41 214 LEU A O 1
ATOM 1673 N N . GLY A 1 215 ? -2.098 17.127 15.347 1.00 56.84 215 GLY A N 1
ATOM 1674 C CA . GLY A 1 215 ? -1.015 17.341 16.312 1.00 56.84 215 GLY A CA 1
ATOM 1675 C C . GLY A 1 215 ? 0.264 16.583 15.933 1.00 56.84 215 GLY A C 1
ATOM 1676 O O . GLY A 1 215 ? 0.651 16.583 14.772 1.00 56.84 215 GLY A O 1
ATOM 1677 N N . GLU A 1 216 ? 0.920 15.931 16.900 1.00 51.50 216 GLU A N 1
ATOM 1678 C CA . GLU A 1 216 ? 2.230 15.270 16.722 1.00 51.50 216 GLU A CA 1
ATOM 1679 C C . GLU A 1 216 ? 2.202 13.929 15.949 1.00 51.50 216 GLU A C 1
ATOM 1681 O O . GLU A 1 216 ? 3.254 13.362 15.638 1.00 51.50 216 GLU A O 1
ATOM 1686 N N . HIS A 1 217 ? 1.021 13.401 15.607 1.00 59.25 217 HIS A N 1
ATOM 1687 C CA . HIS A 1 217 ? 0.855 12.099 14.943 1.00 59.25 217 HIS A CA 1
ATOM 1688 C C . HIS A 1 217 ? 0.564 12.228 13.439 1.00 59.25 217 HIS A C 1
ATOM 1690 O O . HIS A 1 217 ? -0.482 11.807 12.945 1.00 59.25 217 HIS A O 1
ATOM 1696 N N . ASP A 1 218 ? 1.512 12.775 12.680 1.00 71.88 218 ASP A N 1
ATOM 1697 C CA . ASP A 1 218 ? 1.361 13.006 11.230 1.00 71.88 218 ASP A CA 1
ATOM 1698 C C . ASP A 1 218 ? 1.398 11.735 10.365 1.00 71.88 218 ASP A C 1
ATOM 1700 O O . ASP A 1 218 ? 1.286 11.793 9.134 1.00 71.88 218 ASP A O 1
ATOM 1704 N N . LYS A 1 219 ? 1.640 10.582 10.987 1.00 86.06 219 LYS A N 1
ATOM 1705 C CA . LYS A 1 219 ? 1.936 9.314 10.327 1.00 86.06 219 LYS A CA 1
ATOM 1706 C C . LYS A 1 219 ? 0.953 8.268 10.824 1.00 86.06 219 LYS A C 1
ATOM 1708 O O . LYS A 1 219 ? 0.804 8.097 12.031 1.00 86.06 219 LYS A O 1
ATOM 1713 N N . MET A 1 220 ? 0.284 7.575 9.912 1.00 92.25 220 MET A N 1
ATOM 1714 C CA . MET A 1 220 ? -0.665 6.521 10.267 1.00 92.25 220 MET A CA 1
ATOM 1715 C C . MET A 1 220 ? -0.466 5.315 9.364 1.00 92.25 220 MET A C 1
ATOM 1717 O O . MET A 1 220 ? -0.137 5.456 8.184 1.00 92.25 220 MET A O 1
ATOM 1721 N N . VAL A 1 221 ? -0.691 4.135 9.926 1.00 95.50 221 VAL A N 1
ATOM 1722 C CA . VAL A 1 221 ? -0.696 2.869 9.195 1.00 95.50 221 VAL A CA 1
ATOM 1723 C C . VAL A 1 221 ? -1.979 2.127 9.525 1.00 95.50 221 VAL A C 1
ATOM 1725 O O . VAL A 1 221 ? -2.408 2.112 10.679 1.00 95.50 221 VAL A O 1
ATOM 1728 N N . ALA A 1 222 ? -2.597 1.536 8.513 1.00 96.88 222 ALA A N 1
ATOM 1729 C CA . ALA A 1 222 ? -3.789 0.725 8.657 1.00 96.88 222 ALA A CA 1
ATOM 1730 C C . ALA A 1 222 ? -3.560 -0.656 8.050 1.00 96.88 222 ALA A C 1
ATOM 1732 O O . ALA A 1 222 ? -2.897 -0.779 7.016 1.00 96.88 222 ALA A O 1
ATOM 1733 N N . ALA A 1 223 ? -4.135 -1.673 8.675 1.00 97.69 223 ALA A N 1
ATOM 1734 C CA . ALA A 1 223 ? -4.181 -3.026 8.147 1.00 97.69 223 ALA A CA 1
ATOM 1735 C C . ALA A 1 223 ? -5.621 -3.527 8.136 1.00 97.69 223 ALA A C 1
ATOM 1737 O O . ALA A 1 223 ? -6.369 -3.233 9.065 1.00 97.69 223 ALA A O 1
ATOM 1738 N N . ALA A 1 224 ? -5.994 -4.292 7.111 1.00 97.50 224 ALA A N 1
ATOM 1739 C CA . ALA A 1 224 ? -7.260 -5.014 7.101 1.00 97.50 224 ALA A CA 1
ATOM 1740 C C . ALA A 1 224 ? -7.031 -6.523 7.180 1.00 97.50 224 ALA A C 1
ATOM 1742 O O . ALA A 1 224 ? -6.146 -7.056 6.501 1.00 97.50 224 ALA A O 1
ATOM 1743 N N . THR A 1 225 ? -7.857 -7.185 7.983 1.00 95.50 225 THR A N 1
ATOM 1744 C CA . THR A 1 225 ? -7.915 -8.638 8.148 1.00 95.50 225 THR A CA 1
ATOM 1745 C C . THR A 1 225 ? -9.354 -9.078 7.878 1.00 95.50 225 THR A C 1
ATOM 1747 O O . THR A 1 225 ? -10.234 -8.929 8.732 1.00 95.50 225 THR A O 1
ATOM 1750 N N . GLY A 1 226 ? -9.641 -9.526 6.654 1.00 93.44 226 GLY A N 1
ATOM 1751 C CA . GLY A 1 226 ? -11.012 -9.735 6.197 1.00 93.44 226 GLY A CA 1
ATOM 1752 C C . GLY A 1 226 ? -11.812 -8.427 6.202 1.00 93.44 226 GLY A C 1
ATOM 1753 O O . GLY A 1 226 ? -11.538 -7.519 5.419 1.00 93.44 226 GLY A O 1
ATOM 1754 N N . GLY A 1 227 ? -12.830 -8.332 7.064 1.00 93.88 227 GLY A N 1
ATOM 1755 C CA . GLY A 1 227 ? -13.689 -7.144 7.204 1.00 93.88 227 GLY A CA 1
ATOM 1756 C C . GLY A 1 227 ? -13.322 -6.197 8.352 1.00 93.88 227 GLY A C 1
ATOM 1757 O O . GLY A 1 227 ? -13.971 -5.157 8.505 1.00 93.88 227 GLY A O 1
ATOM 1758 N N . GLU A 1 228 ? -12.325 -6.559 9.162 1.00 96.94 228 GLU A N 1
ATOM 1759 C CA . GLU A 1 228 ? -11.822 -5.746 10.273 1.00 96.94 228 GLU A CA 1
ATOM 1760 C C . GLU A 1 228 ? -10.655 -4.877 9.803 1.00 96.94 228 GLU A C 1
ATOM 1762 O O . GLU A 1 228 ? -9.803 -5.325 9.036 1.00 96.94 228 GLU A O 1
ATOM 1767 N N . ILE A 1 229 ? -10.611 -3.632 10.266 1.00 97.69 229 ILE A N 1
ATOM 1768 C CA . ILE A 1 229 ? -9.609 -2.633 9.905 1.00 97.69 229 ILE A CA 1
ATOM 1769 C C . ILE A 1 229 ? -9.000 -2.104 11.193 1.00 97.69 229 ILE A C 1
ATOM 1771 O O . ILE A 1 229 ? -9.680 -1.470 11.994 1.00 97.69 229 ILE A O 1
ATOM 1775 N N . LEU A 1 230 ? -7.708 -2.327 11.377 1.00 97.25 230 LEU A N 1
ATOM 1776 C CA . LEU A 1 230 ? -6.951 -1.809 12.505 1.00 97.25 230 LEU A CA 1
ATOM 1777 C C . LEU A 1 230 ? -6.154 -0.589 12.059 1.00 97.25 230 LEU A C 1
ATOM 1779 O O . LEU A 1 230 ? -5.498 -0.616 11.014 1.00 97.25 230 LEU A O 1
ATOM 1783 N N . LEU A 1 231 ? -6.197 0.477 12.853 1.00 95.75 231 LEU A N 1
ATOM 1784 C CA . LEU A 1 231 ? -5.539 1.741 12.547 1.00 95.75 231 LEU A CA 1
ATOM 1785 C C . LEU A 1 231 ? -4.623 2.161 13.696 1.00 95.75 231 LEU A C 1
ATOM 1787 O O . LEU A 1 231 ? -5.053 2.248 14.847 1.00 95.75 231 LEU A O 1
ATOM 1791 N N . TRP A 1 232 ? -3.379 2.502 13.366 1.00 94.31 232 TRP A N 1
ATOM 1792 C CA . TRP A 1 232 ? -2.389 2.999 14.318 1.00 94.31 232 TRP A CA 1
ATOM 1793 C C . TRP A 1 232 ? -1.866 4.376 13.921 1.00 94.31 232 TRP A C 1
ATOM 1795 O O . TRP A 1 232 ? -1.591 4.649 12.749 1.00 94.31 232 TRP A O 1
ATOM 1805 N N . ALA A 1 233 ? -1.672 5.227 14.925 1.00 91.12 233 ALA A N 1
ATOM 1806 C CA . ALA A 1 233 ? -0.866 6.434 14.829 1.00 91.12 233 ALA A CA 1
ATOM 1807 C C . ALA A 1 233 ? 0.598 6.079 15.099 1.00 91.12 233 ALA A C 1
ATOM 1809 O O . ALA A 1 233 ? 0.917 5.443 16.103 1.00 91.12 233 ALA A O 1
ATOM 1810 N N . LEU A 1 234 ? 1.500 6.514 14.226 1.00 90.31 234 LEU A N 1
ATOM 1811 C CA . LEU A 1 234 ? 2.938 6.317 14.374 1.00 90.31 234 LEU A CA 1
ATOM 1812 C C . LEU A 1 234 ? 3.565 7.556 15.017 1.00 90.31 234 LEU A C 1
ATOM 1814 O O . LEU A 1 234 ? 3.218 8.693 14.687 1.00 90.31 234 LEU A O 1
ATOM 1818 N N . GLN A 1 235 ? 4.501 7.342 15.937 1.00 82.75 235 GLN A N 1
ATOM 1819 C CA . GLN A 1 235 ? 5.210 8.423 16.622 1.00 82.75 235 GLN A CA 1
ATOM 1820 C C . GLN A 1 235 ? 6.514 8.781 15.902 1.00 82.75 235 GLN A C 1
ATOM 1822 O O . GLN A 1 235 ? 7.235 7.918 15.398 1.00 82.75 235 GLN A O 1
ATOM 1827 N N . ALA A 1 236 ? 6.865 10.071 15.886 1.00 70.88 236 ALA A N 1
ATOM 1828 C CA . ALA A 1 236 ? 8.102 10.544 15.264 1.00 70.88 236 ALA A CA 1
ATOM 1829 C C . ALA A 1 236 ? 9.371 10.034 15.975 1.00 70.88 236 ALA A C 1
ATOM 1831 O O . ALA A 1 236 ? 10.412 9.894 15.332 1.00 70.88 236 ALA A O 1
ATOM 1832 N N . GLN A 1 237 ? 9.300 9.723 17.269 1.00 71.25 237 GLN A N 1
ATOM 1833 C CA . GLN A 1 237 ? 10.430 9.177 18.031 1.00 71.25 237 GLN A CA 1
ATOM 1834 C C . GLN A 1 237 ? 10.465 7.639 18.059 1.00 71.25 237 GLN A C 1
ATOM 1836 O O . GLN A 1 237 ? 11.352 7.058 18.677 1.00 71.25 237 GLN A O 1
ATOM 1841 N N . GLY A 1 238 ? 9.563 6.983 17.321 1.00 74.88 238 GLY A N 1
ATOM 1842 C CA . GLY A 1 238 ? 9.392 5.531 17.324 1.00 74.88 238 GLY A CA 1
ATOM 1843 C C . GLY A 1 238 ? 8.240 5.087 18.224 1.00 74.88 238 GLY A C 1
ATOM 1844 O O . GLY A 1 238 ? 7.831 5.802 19.132 1.00 74.88 238 GLY A O 1
ATOM 1845 N N . GLY A 1 239 ? 7.696 3.909 17.936 1.00 82.31 239 GLY A N 1
ATOM 1846 C CA . GLY A 1 239 ? 6.472 3.399 18.543 1.00 82.31 239 GLY A CA 1
ATOM 1847 C C . GLY A 1 239 ? 5.208 3.804 17.782 1.00 82.31 239 GLY A C 1
ATOM 1848 O O . GLY A 1 239 ? 5.240 4.466 16.740 1.00 82.31 239 GLY A O 1
ATOM 1849 N N . GLY A 1 240 ? 4.071 3.363 18.306 1.00 86.31 240 GLY A N 1
ATOM 1850 C CA . GLY A 1 240 ? 2.762 3.672 17.754 1.00 86.31 240 GLY A CA 1
ATOM 1851 C C . GLY A 1 240 ? 1.657 3.360 18.750 1.00 86.31 240 GLY A C 1
ATOM 1852 O O . GLY A 1 240 ? 1.814 2.493 19.612 1.00 86.31 240 GLY A O 1
ATOM 1853 N N . SER A 1 241 ? 0.557 4.094 18.644 1.00 88.62 241 SER A N 1
ATOM 1854 C CA . SER A 1 241 ? -0.648 3.898 19.443 1.00 88.62 241 SER A CA 1
ATOM 1855 C C . SER A 1 241 ? -1.787 3.432 18.552 1.00 88.62 241 SER A C 1
ATOM 1857 O O . SER A 1 241 ? -1.930 3.870 17.411 1.00 88.62 241 SER A O 1
ATOM 1859 N N . GLU A 1 242 ? -2.597 2.516 19.067 1.00 91.88 242 GLU A N 1
ATOM 1860 C CA . GLU A 1 242 ? -3.824 2.109 18.394 1.00 91.88 242 GLU A CA 1
ATOM 1861 C C . GLU A 1 242 ? -4.827 3.262 18.446 1.00 91.88 242 GLU A C 1
ATOM 1863 O O . GLU A 1 242 ? -5.102 3.810 19.513 1.00 91.88 242 GLU A O 1
ATOM 1868 N N . ILE A 1 243 ? -5.330 3.655 17.277 1.00 91.75 243 ILE A N 1
ATOM 1869 C CA . ILE A 1 243 ? -6.439 4.603 17.159 1.00 91.75 243 ILE A CA 1
ATOM 1870 C C . ILE A 1 243 ? -7.756 3.853 17.357 1.00 91.75 243 ILE A C 1
ATOM 1872 O O . ILE A 1 243 ? -8.652 4.358 18.029 1.00 91.75 243 ILE A O 1
ATOM 1876 N N . GLY A 1 244 ? -7.872 2.662 16.769 1.00 92.69 244 GLY A N 1
ATOM 1877 C CA . GLY A 1 244 ? -9.017 1.787 16.965 1.00 92.69 244 GLY A CA 1
ATOM 1878 C C . GLY A 1 244 ? -9.098 0.662 15.943 1.00 92.69 244 GLY A C 1
ATOM 1879 O O . GLY A 1 244 ? -8.285 0.565 15.017 1.00 92.69 244 GLY A O 1
ATOM 1880 N N . VAL A 1 245 ? -10.125 -0.160 16.136 1.00 95.94 245 VAL A N 1
ATOM 1881 C CA . VAL A 1 245 ? -10.544 -1.230 15.233 1.00 95.94 245 VAL A CA 1
ATOM 1882 C C . VAL A 1 245 ? -11.915 -0.864 14.674 1.00 95.94 245 VAL A C 1
ATOM 1884 O O . VAL A 1 245 ? -12.817 -0.493 15.425 1.00 95.94 245 VAL A O 1
ATOM 1887 N N . PHE A 1 246 ? -12.058 -0.951 13.357 1.00 96.38 246 PHE A N 1
ATOM 1888 C CA . PHE A 1 246 ? -13.274 -0.623 12.624 1.00 96.38 246 PHE A CA 1
ATOM 1889 C C . PHE A 1 246 ? -13.727 -1.813 11.793 1.00 96.38 246 PHE A C 1
ATOM 1891 O O . PHE A 1 246 ? -12.925 -2.659 11.402 1.00 96.38 246 PHE A O 1
ATOM 1898 N N . HIS A 1 247 ? -15.012 -1.848 11.465 1.00 97.00 247 HIS A N 1
ATOM 1899 C CA . HIS A 1 247 ? -15.607 -2.953 10.726 1.00 97.00 247 HIS A CA 1
ATOM 1900 C C . HIS A 1 247 ? -16.331 -2.414 9.501 1.00 97.00 247 HIS A C 1
ATOM 1902 O O . HIS A 1 247 ? -17.218 -1.568 9.618 1.00 97.00 247 HIS A O 1
ATOM 1908 N N . LEU A 1 248 ? -15.984 -2.935 8.323 1.00 96.56 248 LEU A N 1
ATOM 1909 C CA . LEU A 1 248 ? -16.750 -2.693 7.093 1.00 96.56 248 LEU A CA 1
ATOM 1910 C C . LEU A 1 248 ? -17.972 -3.639 7.001 1.00 96.56 248 LEU A C 1
ATOM 1912 O O . LEU A 1 248 ? -18.924 -3.407 6.252 1.00 96.56 248 LEU A O 1
ATOM 1916 N N . GLY A 1 249 ? -17.942 -4.741 7.760 1.00 94.94 249 GLY A N 1
ATOM 1917 C CA . GLY A 1 249 ? -18.974 -5.786 7.771 1.00 94.94 249 GLY A CA 1
ATOM 1918 C C . GLY A 1 249 ? -18.985 -6.680 6.523 1.00 94.94 249 GLY A C 1
ATOM 1919 O O . GLY A 1 249 ? -19.811 -7.581 6.428 1.00 94.94 249 GLY A O 1
ATOM 1920 N N . VAL A 1 250 ? -18.083 -6.432 5.575 1.00 96.12 250 VAL A N 1
ATOM 1921 C CA . VAL A 1 250 ? -17.772 -7.265 4.405 1.00 96.12 250 VAL A CA 1
ATOM 1922 C C . VAL A 1 250 ? -16.252 -7.287 4.222 1.00 96.12 250 VAL A C 1
ATOM 1924 O O . VAL A 1 250 ? -15.590 -6.372 4.723 1.00 96.12 250 VAL A O 1
ATOM 1927 N N . PRO A 1 251 ? -15.680 -8.282 3.520 1.00 96.31 251 PRO A N 1
ATOM 1928 C CA . PRO A 1 251 ? -14.248 -8.314 3.248 1.00 96.31 251 PRO A CA 1
ATOM 1929 C C . PRO A 1 251 ? -13.782 -7.032 2.554 1.00 96.31 251 PRO A C 1
ATOM 1931 O O . PRO A 1 251 ? -14.355 -6.620 1.540 1.00 96.31 251 PRO A O 1
ATOM 1934 N N . VAL A 1 252 ? -12.751 -6.403 3.109 1.00 97.25 252 VAL A N 1
ATOM 1935 C CA . VAL A 1 252 ? -12.091 -5.244 2.508 1.00 97.25 252 VAL A CA 1
ATOM 1936 C C . VAL A 1 252 ? -11.355 -5.721 1.259 1.00 97.25 252 VAL A C 1
ATOM 1938 O O . VAL A 1 252 ? -10.749 -6.786 1.267 1.00 97.25 252 VAL A O 1
ATOM 1941 N N . GLU A 1 253 ? -11.399 -4.939 0.185 1.00 94.94 253 GLU A N 1
ATOM 1942 C CA . GLU A 1 253 ? -10.731 -5.186 -1.099 1.00 94.94 253 GLU A CA 1
ATOM 1943 C C . GLU A 1 253 ? -9.691 -4.114 -1.458 1.00 94.94 253 GLU A C 1
ATOM 1945 O O . GLU A 1 253 ? -8.635 -4.402 -2.016 1.00 94.94 253 GLU A O 1
ATOM 1950 N N . ALA A 1 254 ? -9.942 -2.864 -1.097 1.00 95.88 254 ALA A N 1
ATOM 1951 C CA . ALA A 1 254 ? -8.917 -1.833 -1.165 1.00 95.88 254 ALA A CA 1
ATOM 1952 C C . ALA A 1 254 ? -8.929 -1.023 0.120 1.00 95.88 254 ALA A C 1
ATOM 1954 O O . ALA A 1 254 ? -9.996 -0.731 0.657 1.00 95.88 254 ALA A O 1
ATOM 1955 N N . LEU A 1 255 ? -7.735 -0.673 0.590 1.00 97.31 255 LEU A N 1
ATOM 1956 C CA . LEU A 1 255 ? -7.509 0.143 1.772 1.00 97.31 255 LEU A CA 1
ATOM 1957 C C . LEU A 1 255 ? -6.443 1.177 1.421 1.00 97.31 255 LEU A C 1
ATOM 1959 O O . LEU A 1 255 ? -5.337 0.802 1.034 1.00 97.31 255 LEU A O 1
ATOM 1963 N N . PHE A 1 256 ? -6.766 2.462 1.514 1.00 95.44 256 PHE A N 1
ATOM 1964 C CA . PHE A 1 256 ? -5.835 3.534 1.160 1.00 95.44 256 PHE A CA 1
ATOM 1965 C C . PHE A 1 256 ? -6.210 4.849 1.839 1.00 95.44 256 PHE A C 1
ATOM 1967 O O . PHE A 1 256 ? -7.342 5.049 2.275 1.00 95.44 256 PHE A O 1
ATOM 1974 N N . PHE A 1 257 ? -5.246 5.762 1.928 1.00 92.31 257 PHE A N 1
ATOM 1975 C CA . PHE A 1 257 ? -5.476 7.099 2.460 1.00 92.31 257 PHE A CA 1
ATOM 1976 C C . PHE A 1 257 ? -5.684 8.112 1.333 1.00 92.31 257 PHE A C 1
ATOM 1978 O O . PHE A 1 257 ? -4.944 8.111 0.349 1.00 92.31 257 PHE A O 1
ATOM 1985 N N . VAL A 1 258 ? -6.638 9.025 1.519 1.00 89.81 258 VAL A N 1
ATOM 1986 C CA . VAL A 1 258 ? -6.826 10.224 0.691 1.00 89.81 258 VAL A CA 1
ATOM 1987 C C . VAL A 1 258 ? -6.895 11.432 1.615 1.00 89.81 258 VAL A C 1
ATOM 1989 O O . VAL A 1 258 ? -7.868 11.633 2.342 1.00 89.81 258 VAL A O 1
ATOM 1992 N N . GLY A 1 259 ? -5.831 12.237 1.630 1.00 85.06 259 GLY A N 1
ATOM 1993 C CA . GLY A 1 259 ? -5.715 13.372 2.546 1.00 85.06 259 GLY A CA 1
ATOM 1994 C C . GLY A 1 259 ? -5.845 12.941 4.012 1.00 85.06 259 GLY A C 1
ATOM 1995 O O . GLY A 1 259 ? -4.989 12.228 4.532 1.00 85.06 259 GLY A O 1
ATOM 1996 N N . ASN A 1 260 ? -6.925 13.376 4.668 1.00 85.50 260 ASN A N 1
ATOM 1997 C CA . ASN A 1 260 ? -7.221 13.068 6.074 1.00 85.50 260 ASN A CA 1
ATOM 1998 C C . ASN A 1 260 ? -8.195 11.899 6.241 1.00 85.50 260 ASN A C 1
ATOM 2000 O O . ASN A 1 260 ? -8.747 11.727 7.326 1.00 85.50 260 ASN A O 1
ATOM 2004 N N . GLN A 1 261 ? -8.462 11.142 5.182 1.00 91.44 261 GLN A N 1
ATOM 2005 C CA . GLN A 1 261 ? -9.423 10.051 5.211 1.00 91.44 261 GLN A CA 1
ATOM 2006 C C . GLN A 1 261 ? -8.733 8.719 4.944 1.00 91.44 261 GLN A C 1
ATOM 2008 O O . GLN A 1 261 ? -7.887 8.629 4.056 1.00 91.44 261 GLN A O 1
ATOM 2013 N N . LEU A 1 262 ? -9.095 7.694 5.713 1.00 95.12 262 LEU A N 1
ATOM 2014 C CA . LEU A 1 262 ? -8.832 6.300 5.362 1.00 95.12 262 LEU A CA 1
ATOM 2015 C C . LEU A 1 262 ? -10.079 5.771 4.670 1.00 95.12 262 LEU A C 1
ATOM 2017 O O . LEU A 1 262 ? -11.172 5.885 5.218 1.00 95.12 262 LEU A O 1
ATOM 2021 N N . ILE A 1 263 ? -9.906 5.188 3.494 1.00 96.81 263 ILE A N 1
ATOM 2022 C CA . ILE A 1 263 ? -10.995 4.645 2.692 1.00 96.81 263 ILE A CA 1
ATOM 2023 C C . ILE A 1 263 ? -10.801 3.137 2.589 1.00 96.81 263 ILE A C 1
ATOM 2025 O O . ILE A 1 263 ? -9.718 2.669 2.228 1.00 96.81 263 ILE A O 1
ATOM 2029 N N . ALA A 1 264 ? -11.860 2.393 2.895 1.00 98.00 264 ALA A N 1
ATOM 2030 C CA . ALA A 1 264 ? -11.968 0.965 2.652 1.00 98.00 264 ALA A CA 1
ATOM 2031 C C . ALA A 1 264 ? -13.092 0.702 1.648 1.00 98.00 264 ALA A C 1
ATOM 2033 O O . ALA A 1 264 ? -14.174 1.270 1.764 1.00 98.00 264 ALA A O 1
ATOM 2034 N N . THR A 1 265 ? -12.854 -0.166 0.673 1.00 97.75 265 THR A N 1
ATOM 2035 C CA . THR A 1 265 ? -13.857 -0.545 -0.338 1.00 97.75 265 THR A CA 1
ATOM 2036 C C . THR A 1 265 ? -13.951 -2.058 -0.456 1.00 97.75 265 THR A C 1
ATOM 2038 O O . THR A 1 265 ? -13.003 -2.753 -0.094 1.00 97.75 265 THR A O 1
ATOM 2041 N N . SER A 1 266 ? -15.074 -2.566 -0.957 1.00 97.06 266 SER A N 1
ATOM 2042 C CA . SER A 1 266 ? -15.319 -3.992 -1.200 1.00 97.06 266 SER A CA 1
ATOM 2043 C C . SER A 1 266 ? -16.035 -4.200 -2.538 1.00 97.06 266 SER A C 1
ATOM 2045 O O . SER A 1 266 ? -16.861 -3.364 -2.911 1.00 97.06 266 SER A O 1
ATOM 2047 N N . HIS A 1 267 ? -15.807 -5.330 -3.219 1.00 93.50 267 HIS A N 1
ATOM 2048 C CA . HIS A 1 267 ? -16.551 -5.743 -4.422 1.00 93.50 267 HIS A CA 1
ATOM 2049 C C . HIS A 1 267 ? -18.076 -5.722 -4.254 1.00 93.50 267 HIS A C 1
ATOM 2051 O O . HIS A 1 267 ? -18.798 -5.585 -5.238 1.00 93.50 267 HIS A O 1
ATOM 2057 N N . THR A 1 268 ? -18.595 -5.829 -3.025 1.00 94.81 268 THR A N 1
ATOM 2058 C CA . THR A 1 268 ? -20.040 -5.730 -2.760 1.00 94.81 268 THR A CA 1
ATOM 2059 C C . THR A 1 268 ? -20.583 -4.301 -2.902 1.00 94.81 268 THR A C 1
ATOM 2061 O O . THR A 1 268 ? -21.760 -4.071 -2.633 1.00 94.81 268 THR A O 1
ATOM 2064 N N . GLY A 1 269 ? -19.732 -3.319 -3.221 1.00 93.81 269 GLY A N 1
ATOM 2065 C CA . GLY A 1 269 ? -20.081 -1.901 -3.322 1.00 93.81 269 GLY A CA 1
ATOM 2066 C C . GLY A 1 269 ? -20.117 -1.156 -1.984 1.00 93.81 269 GLY A C 1
ATOM 2067 O O . GLY A 1 269 ? -20.452 0.026 -1.962 1.00 93.81 269 GLY A O 1
ATOM 2068 N N . ARG A 1 270 ? -19.772 -1.808 -0.861 1.00 96.19 270 ARG A N 1
ATOM 2069 C CA . ARG A 1 270 ? -19.661 -1.119 0.434 1.00 96.19 270 ARG A CA 1
ATOM 2070 C C . ARG A 1 270 ? -18.375 -0.306 0.493 1.00 96.19 270 ARG A C 1
ATOM 2072 O O . ARG A 1 270 ? -17.308 -0.786 0.106 1.00 96.19 270 ARG A O 1
ATOM 2079 N N . ILE A 1 271 ? -18.495 0.903 1.026 1.00 97.50 271 ILE A N 1
ATOM 2080 C CA . ILE A 1 271 ? -17.394 1.837 1.236 1.00 97.50 271 ILE A CA 1
ATOM 2081 C C . ILE A 1 271 ? -17.457 2.284 2.690 1.00 97.50 271 ILE A C 1
ATOM 2083 O O . ILE A 1 271 ? -18.530 2.648 3.159 1.00 97.50 271 ILE A O 1
ATOM 2087 N N . GLY A 1 272 ? -16.322 2.230 3.377 1.00 97.38 272 GLY A N 1
ATOM 2088 C CA . GLY A 1 272 ? -16.152 2.766 4.720 1.00 97.38 272 GLY A CA 1
ATOM 2089 C C . GLY A 1 272 ? -15.119 3.882 4.701 1.00 97.38 272 GLY A C 1
ATOM 2090 O O . GLY A 1 272 ? -14.088 3.766 4.028 1.00 97.38 272 GLY A O 1
ATOM 2091 N N . VAL A 1 273 ? -15.394 4.965 5.416 1.00 97.06 273 VAL A N 1
ATOM 2092 C CA . VAL A 1 273 ? -14.533 6.144 5.474 1.00 97.06 273 VAL A CA 1
ATOM 2093 C C . VAL A 1 273 ? -14.267 6.514 6.925 1.00 97.06 273 VAL A C 1
ATOM 2095 O O . VAL A 1 273 ? -15.161 6.902 7.675 1.00 97.06 273 VAL A O 1
ATOM 2098 N N . TRP A 1 274 ? -12.997 6.468 7.316 1.00 95.38 274 TRP A N 1
ATOM 2099 C CA . TRP A 1 274 ? -12.547 7.066 8.565 1.00 95.38 274 TRP A CA 1
ATOM 2100 C C . TRP A 1 274 ? -12.049 8.482 8.310 1.00 95.38 274 TRP A C 1
ATOM 2102 O O . TRP A 1 274 ? -11.231 8.687 7.413 1.00 95.38 274 TRP A O 1
ATOM 2112 N N . ASN A 1 275 ? -12.444 9.449 9.132 1.00 91.25 275 ASN A N 1
ATOM 2113 C CA . ASN A 1 275 ? -11.916 10.809 9.069 1.00 91.25 275 ASN A CA 1
ATOM 2114 C C . ASN A 1 275 ? -10.982 11.096 10.250 1.00 91.25 275 ASN A C 1
ATOM 2116 O O . ASN A 1 275 ? -11.359 10.986 11.415 1.00 91.25 275 ASN A O 1
ATOM 2120 N N . ALA A 1 276 ? -9.762 11.529 9.941 1.00 86.62 276 ALA A N 1
ATOM 2121 C CA . ALA A 1 276 ? -8.718 11.740 10.928 1.00 86.62 276 ALA A CA 1
ATOM 2122 C C . ALA A 1 276 ? -8.929 12.969 11.819 1.00 86.62 276 ALA A C 1
ATOM 2124 O O . ALA A 1 276 ? -8.444 12.979 12.951 1.00 86.62 276 ALA A O 1
ATOM 2125 N N . VAL A 1 277 ? -9.656 13.975 11.329 1.00 84.50 277 VAL A N 1
ATOM 2126 C CA . VAL A 1 277 ? -9.988 15.197 12.075 1.00 84.50 277 VAL A CA 1
ATOM 2127 C C . VAL A 1 277 ? -11.113 14.919 13.063 1.00 84.50 277 VAL A C 1
ATOM 2129 O O . VAL A 1 277 ? -10.982 15.222 14.242 1.00 84.50 277 VAL A O 1
ATOM 2132 N N . THR A 1 278 ? -12.202 14.307 12.594 1.00 87.88 278 THR A N 1
ATOM 2133 C CA . THR A 1 278 ? -13.382 14.037 13.432 1.00 87.88 278 THR A CA 1
ATOM 2134 C C . THR A 1 278 ? -13.275 12.740 14.229 1.00 87.88 278 THR A C 1
ATOM 2136 O O . THR A 1 278 ? -14.102 12.501 15.102 1.00 87.88 278 THR A O 1
ATOM 2139 N N . LYS A 1 279 ? -12.270 11.901 13.938 1.00 87.62 279 LYS A N 1
ATOM 2140 C CA . LYS A 1 279 ? -12.055 10.577 14.547 1.00 87.62 279 LYS A CA 1
ATOM 2141 C C . LYS A 1 279 ? -13.266 9.651 14.407 1.00 87.62 279 LYS A C 1
ATOM 2143 O O . LYS A 1 279 ? -13.529 8.831 15.281 1.00 87.62 279 LYS A O 1
ATOM 2148 N N . HIS A 1 280 ? -13.986 9.771 13.296 1.00 91.06 280 HIS A N 1
ATOM 2149 C CA . HIS A 1 280 ? -15.244 9.070 13.063 1.00 91.06 280 HIS A CA 1
ATOM 2150 C C . HIS A 1 280 ? -15.148 8.097 11.881 1.00 91.06 280 HIS A C 1
ATOM 2152 O O . HIS A 1 280 ? -14.554 8.444 10.860 1.00 91.06 280 HIS A O 1
ATOM 2158 N N . TRP A 1 281 ? -15.738 6.907 12.039 1.00 94.19 281 TRP A N 1
ATOM 2159 C CA . TRP A 1 281 ? -15.904 5.867 11.016 1.00 94.19 281 TRP A CA 1
ATOM 2160 C C . TRP A 1 281 ? -17.358 5.837 10.548 1.00 94.19 281 TRP A C 1
ATOM 2162 O O . TRP A 1 281 ? -18.252 5.830 11.396 1.00 94.19 281 TRP A O 1
ATOM 2172 N N . GLN A 1 282 ? -17.570 5.816 9.234 1.00 90.88 282 GLN A N 1
ATOM 2173 C CA . GLN A 1 282 ? -18.883 5.808 8.578 1.00 90.88 282 GLN A CA 1
ATOM 2174 C C . GLN A 1 282 ? -18.876 4.855 7.388 1.00 90.88 282 GLN A C 1
ATOM 2176 O O . GLN A 1 282 ? -17.833 4.804 6.697 1.00 90.88 282 GLN A O 1
#

Sequence (282 aa):
MRRAGLGRGLLSGRISTLKDETGAIFIDRDPTVFAPILNFLRTKELDPRGIHGSSLLHEAQFYGLTPLVRRLQVREELDRSSCGNVLFNGYLPPPVFPVKRRNRHSLVGPQQVGGRPAPVRRSNTMPPNLGNAGLLGRMLDERTPPSPTGQPEEPGMVRLVCGHHNWIAVAYTHFLVCYRLKEASGWQLAFSSPRLDWPVERLALTARVLGGALGEHDKMVAAATGGEILLWALQAQGGGSEIGVFHLGVPVEALFFVGNQLIATSHTGRIGVWNAVTKHWQ

InterPro domains:
  IPR003131 Potassium channel tetramerisation-type BTB domain [PF02214] (15-68)
  IPR011333 SKP1/BTB/POZ domain superfamily [G3DSA:3.30.710.10] (5-82)
  IPR011333 SKP1/BTB/POZ domain superfamily [SSF54695] (10-76)
  IPR047876 SHKBP1/KCTD3 [PTHR15859] (10-282)

Radius of gyration: 34.51 Å; Cα contacts (8 Å, |Δi|>4): 392; chains: 1; bounding box: 50×68×122 Å

Secondary structure (DSSP, 8-state):
-----HHHHHHTT-S--EE-TT-PEE--S-HHHHHHHHHHHHHS----TTS-HHHHHHHHHHTT-HHHHHHHHHHHHHHS-TT-------PPPPPPPPPPPPPS---------------------------------------PPPPSS-----TT---EEEEETTEEEEE-SS-EEEEEEETTTEEEEEEEPPPPSS---EEEEEE--S-SSSTT--EEEEEEETTEEEEEEEPTTS-EEEEEEEE-SS---EEEEETTEEEEE-TTS-EEEEETTTTEE-

pLDDT: mean 73.48, std 21.85, range [27.67, 98.0]